Protein AF-A0A0V8QF85-F1 (afdb_monomer_lite)

Sequence (241 aa):
MHKYSKEDIDLGGVIRRVLKLNPNVSELSLGYNFKDYLYELGFVDIRSVTKKLLSPMGINEILHLFSWATKQGFVNVITDAIPVIFGSASCTIRLISNVSNPDSQQPKLPFYIEDAIGYFKSFIVIDRLVSFKAGDGKTLLQIVKSIDIPCIIQVGYLLSGDYDYSKETNDWSYLDNLVLKYEQYDFINVNSIIGCYEDSVIMAYAKGLKSVEDYKKVINNGERCDSSVEPEKCTTNLSSF

Secondary structure (DSSP, 8-state):
-----HHHHHHHHHHHHHTT--TTS-HHHHHHHHHHHHHHTT---HHHHHHHHHTT--HHHHHHHHHHHHHTT-TTEEPPPEEEEETTEEEEEEEEES-S---TTS----HHHHHHHHH-SEEEEEEEEEESSTTHHHHHHHHHTTSSS-EEEEEETTSHHHHHHHHHH--TTHHHHHHHHHHTTT-EE-HHHH---TTEEEEEE-TT--SHHHHHHHHHTS--S-----S----------

Radius of gyration: 19.61 Å; chains: 1; bounding box: 52×58×49 Å

Organism: NCBI:txid290052

pLDDT: mean 74.65, std 16.2, range [25.27, 95.25]

Foldseek 3Di:
DDDQDPLQLVLLVLLCVLVVHDPPPRSNCCSPPVVVVCVVVVNPDVQVSLQSSQPPDALLNNLSSLLSCQVVQDAADWYDWHWHDFDQKIKTKIKGANDPDPPPPDDDDDLLVVLVVLQANIEMEIGDIDGPDPPRSLVSVVSNQVHQHKYKYKQFDVDPPNVVVCVVVVDPCVRVVVVVVVVVSQWEFQCVPRHPDPGITMTMDGPPDRYNVSSVCCRVVVVRSPPPDDPDDPDDDDDDD

Structure (mmCIF, N/CA/C/O backbone):
data_AF-A0A0V8QF85-F1
#
_entry.id   AF-A0A0V8QF85-F1
#
loop_
_atom_site.group_PDB
_atom_site.id
_atom_site.type_symbol
_atom_site.label_atom_id
_atom_site.label_alt_id
_atom_site.label_comp_id
_atom_site.label_asym_id
_atom_site.label_entity_id
_atom_site.label_seq_id
_atom_site.pdbx_PDB_ins_code
_atom_site.Cartn_x
_atom_site.Cartn_y
_atom_site.Cartn_z
_atom_site.occupancy
_atom_site.B_iso_or_equiv
_atom_site.auth_seq_id
_atom_site.auth_comp_id
_atom_site.auth_asym_id
_atom_site.auth_atom_id
_atom_site.pdbx_PDB_model_num
ATOM 1 N N . MET A 1 1 ? -27.596 10.851 16.421 1.00 40.62 1 MET A N 1
ATOM 2 C CA . MET A 1 1 ? -27.714 9.381 16.326 1.00 40.62 1 MET A CA 1
ATOM 3 C C . MET A 1 1 ? -26.877 8.961 15.125 1.00 40.62 1 MET A C 1
ATOM 5 O O . MET A 1 1 ? -27.320 9.167 14.001 1.00 40.62 1 MET A O 1
ATOM 9 N N . HIS A 1 2 ? -25.619 8.555 15.329 1.00 49.56 2 HIS A N 1
ATOM 10 C CA . HIS A 1 2 ? -24.780 8.115 14.209 1.00 49.56 2 HIS A CA 1
ATOM 11 C C . HIS A 1 2 ? -25.335 6.802 13.659 1.00 49.56 2 HIS A C 1
ATOM 13 O O . HIS A 1 2 ? -25.708 5.906 14.414 1.00 49.56 2 HIS A O 1
ATOM 19 N N . LYS A 1 3 ? -25.484 6.740 12.337 1.00 55.88 3 LYS A N 1
ATOM 20 C CA . LYS A 1 3 ? -26.031 5.584 11.637 1.00 55.88 3 LYS A CA 1
ATOM 21 C C . LYS A 1 3 ? -24.894 4.576 11.510 1.00 55.88 3 LYS A C 1
ATOM 23 O O . LYS A 1 3 ? -23.924 4.851 10.814 1.00 55.88 3 LYS A O 1
ATOM 28 N N . TYR A 1 4 ? -24.995 3.461 12.223 1.00 63.81 4 TYR A N 1
ATOM 29 C CA . TYR A 1 4 ? -24.007 2.393 12.140 1.00 63.81 4 TYR A CA 1
ATOM 30 C C . TYR A 1 4 ? -23.863 1.888 10.703 1.00 63.81 4 TYR A C 1
ATOM 32 O O . TYR A 1 4 ? -24.866 1.731 9.997 1.00 63.81 4 TYR A O 1
ATOM 40 N N . SER A 1 5 ? -22.628 1.635 10.277 1.00 72.56 5 SER A N 1
ATOM 41 C CA . SER A 1 5 ? -22.338 1.125 8.943 1.00 72.56 5 SER A CA 1
ATOM 42 C C . SER A 1 5 ? -22.206 -0.400 8.955 1.00 72.56 5 SER A C 1
ATOM 44 O O . SER A 1 5 ? -21.915 -1.023 9.977 1.00 72.56 5 SER A O 1
ATOM 46 N N . LYS A 1 6 ? -22.402 -1.026 7.791 1.00 74.12 6 LYS A N 1
ATOM 47 C CA . LYS A 1 6 ? -22.096 -2.450 7.600 1.00 74.12 6 LYS A CA 1
ATOM 48 C C . LYS A 1 6 ? -20.613 -2.747 7.878 1.00 74.12 6 LYS A C 1
ATOM 50 O O . LYS A 1 6 ? -20.299 -3.802 8.417 1.00 74.12 6 LYS A O 1
ATOM 55 N N . GLU A 1 7 ? -19.733 -1.792 7.573 1.00 67.81 7 GLU A N 1
ATOM 56 C CA . GLU A 1 7 ? -18.292 -1.902 7.820 1.00 67.81 7 GLU A CA 1
ATOM 57 C C . GLU A 1 7 ? -17.971 -2.060 9.313 1.00 67.81 7 GLU A C 1
ATOM 59 O O . GLU A 1 7 ? -17.081 -2.834 9.658 1.00 67.81 7 GLU A O 1
ATOM 64 N N . ASP A 1 8 ? -18.723 -1.393 10.197 1.00 69.38 8 ASP A N 1
ATOM 65 C CA . ASP A 1 8 ? -18.532 -1.509 11.649 1.00 69.38 8 ASP A CA 1
ATOM 66 C C . ASP A 1 8 ? -18.857 -2.927 12.144 1.00 69.38 8 ASP A C 1
ATOM 68 O O . ASP A 1 8 ? -18.133 -3.498 12.957 1.00 69.38 8 ASP A O 1
ATOM 72 N N . ILE A 1 9 ? -19.924 -3.537 11.623 1.00 76.69 9 ILE A N 1
ATOM 73 C CA . ILE A 1 9 ? -20.309 -4.910 11.985 1.00 76.69 9 ILE A CA 1
ATOM 74 C C . ILE A 1 9 ? -19.265 -5.907 11.473 1.00 76.69 9 ILE A C 1
ATOM 76 O O . ILE A 1 9 ? -18.803 -6.760 12.235 1.00 76.69 9 ILE A O 1
ATOM 80 N N . ASP A 1 10 ? -18.861 -5.772 10.207 1.00 75.75 10 ASP A N 1
ATOM 81 C CA . ASP A 1 10 ? -17.886 -6.663 9.573 1.00 75.75 10 ASP A CA 1
ATOM 82 C C . ASP A 1 10 ? -16.539 -6.620 10.321 1.00 75.75 10 ASP A C 1
ATOM 84 O O . ASP A 1 10 ? -15.965 -7.663 10.653 1.00 75.75 10 ASP A O 1
ATOM 88 N N . LEU A 1 11 ? -16.071 -5.422 10.686 1.00 72.25 11 LEU A N 1
ATOM 89 C CA . LEU A 1 11 ? -14.866 -5.244 11.492 1.00 72.25 11 LEU A CA 1
ATOM 90 C C . LEU A 1 11 ? -15.012 -5.832 12.898 1.00 72.25 11 LEU A C 1
ATOM 92 O O . LEU A 1 11 ? -14.099 -6.500 13.386 1.00 72.25 11 LEU A O 1
ATOM 96 N N . GLY A 1 12 ? -16.146 -5.605 13.558 1.00 77.38 12 GLY A N 1
ATOM 97 C CA . GLY A 1 12 ? -16.432 -6.190 14.860 1.00 77.38 12 GLY A CA 1
ATOM 98 C C . GLY A 1 12 ? -16.311 -7.710 14.861 1.00 77.38 12 GLY A C 1
ATOM 99 O O . GLY A 1 12 ? -15.721 -8.291 15.775 1.00 77.38 12 GLY A O 1
ATOM 100 N N . GLY A 1 13 ? -16.798 -8.351 13.797 1.00 77.25 13 GLY A N 1
ATOM 101 C CA . GLY A 1 13 ? -16.646 -9.786 13.588 1.00 77.25 13 GLY A CA 1
ATOM 102 C C . GLY A 1 13 ? -15.198 -10.218 13.368 1.00 77.25 13 GLY A C 1
ATOM 103 O O . GLY A 1 13 ? -14.776 -11.248 13.904 1.00 77.25 13 GLY A O 1
ATOM 104 N N . VAL A 1 14 ? -14.407 -9.423 12.642 1.00 73.75 14 VAL A N 1
ATOM 105 C CA . VAL A 1 14 ? -12.962 -9.644 12.464 1.00 73.75 14 VAL A CA 1
ATOM 106 C C . VAL A 1 14 ? -12.224 -9.547 13.806 1.00 73.75 14 VAL A C 1
ATOM 108 O O . VAL A 1 14 ? -11.511 -10.480 14.183 1.00 73.75 14 VAL A O 1
ATOM 111 N N . ILE A 1 15 ? -12.447 -8.474 14.569 1.00 74.69 15 ILE A N 1
ATOM 112 C CA . ILE A 1 15 ? -11.846 -8.245 15.892 1.00 74.69 15 ILE A CA 1
ATOM 113 C C . ILE A 1 15 ? -12.191 -9.391 16.846 1.00 74.69 15 ILE A C 1
ATOM 115 O O . ILE A 1 15 ? -11.300 -9.989 17.454 1.00 74.69 15 ILE A O 1
ATOM 119 N N . ARG A 1 16 ? -13.481 -9.738 16.944 1.00 78.06 16 ARG A N 1
ATOM 120 C CA . ARG A 1 16 ? -13.978 -10.812 17.812 1.00 78.06 16 ARG A CA 1
ATOM 121 C C . ARG A 1 16 ? -13.310 -12.145 17.499 1.00 78.06 16 ARG A C 1
ATOM 123 O O . ARG A 1 16 ? -12.877 -12.843 18.416 1.00 78.06 16 ARG A O 1
ATOM 130 N N . ARG A 1 17 ? -13.203 -12.482 16.211 1.00 75.00 17 ARG A N 1
ATOM 131 C CA . ARG A 1 17 ? -12.591 -13.727 15.735 1.00 75.00 17 ARG A CA 1
ATOM 132 C C . ARG A 1 17 ? -11.105 -13.784 16.065 1.00 75.00 17 ARG A C 1
ATOM 134 O O . ARG A 1 17 ? -10.646 -14.790 16.601 1.00 75.00 17 ARG A O 1
ATOM 141 N N . VAL A 1 18 ? -10.361 -12.718 15.775 1.00 68.44 18 VAL A N 1
ATOM 142 C CA . VAL A 1 18 ? -8.905 -12.709 15.964 1.00 68.44 18 VAL A CA 1
ATOM 143 C C . VAL A 1 18 ? -8.514 -12.692 17.438 1.00 68.44 18 VAL A C 1
ATOM 145 O O . VAL A 1 18 ? -7.598 -13.409 17.837 1.00 68.44 18 VAL A O 1
ATOM 148 N N . LEU A 1 19 ? -9.250 -11.957 18.270 1.00 69.81 19 LEU A N 1
ATOM 149 C CA . LEU A 1 19 ? -9.011 -11.914 19.715 1.00 69.81 19 LEU A CA 1
ATOM 150 C C . LEU A 1 19 ? -9.676 -13.064 20.479 1.00 69.81 19 LEU A C 1
ATOM 152 O O . LEU A 1 19 ? -9.533 -13.139 21.697 1.00 69.81 19 LEU A O 1
ATOM 156 N N . LYS A 1 20 ? -10.380 -13.965 19.777 1.00 73.56 20 LYS A N 1
ATOM 157 C CA . LYS A 1 20 ? -11.133 -15.088 20.359 1.00 73.56 20 LYS A CA 1
ATOM 158 C C . LYS A 1 20 ? -12.050 -14.632 21.503 1.00 73.56 20 LYS A C 1
ATOM 160 O O . LYS A 1 20 ? -12.131 -15.283 22.544 1.00 73.56 20 LYS A O 1
ATOM 165 N N . LEU A 1 21 ? -12.713 -13.490 21.318 1.00 75.75 21 LEU A N 1
ATOM 166 C CA . LEU A 1 21 ? -13.622 -12.931 22.319 1.00 75.75 21 LEU A CA 1
ATOM 167 C C . LEU A 1 21 ? -14.909 -13.757 22.392 1.00 75.75 21 LEU A C 1
ATOM 169 O O . LEU A 1 21 ? -15.279 -14.465 21.452 1.00 75.75 21 LEU A O 1
ATOM 173 N N . ASN A 1 22 ? -15.606 -13.648 23.522 1.00 77.38 22 ASN A N 1
ATOM 174 C CA . ASN A 1 22 ? -16.870 -14.340 23.738 1.00 77.38 22 ASN A CA 1
ATOM 175 C C . ASN A 1 22 ? -17.889 -13.957 22.634 1.00 77.38 22 ASN A C 1
ATOM 177 O O . ASN A 1 22 ? -18.035 -12.769 22.337 1.00 77.38 22 ASN A O 1
ATOM 181 N N . PRO A 1 23 ? -18.617 -14.920 22.034 1.00 80.69 23 PRO A N 1
ATOM 182 C CA . PRO A 1 23 ? -19.608 -14.650 20.987 1.00 80.69 23 PRO A CA 1
ATOM 183 C C . PRO A 1 23 ? -20.756 -13.730 21.431 1.00 80.69 23 PRO A C 1
ATOM 185 O O . PRO A 1 23 ? -21.417 -13.136 20.584 1.00 80.69 23 PRO A O 1
ATOM 188 N N . ASN A 1 24 ? -20.972 -13.559 22.735 1.00 81.44 24 ASN A N 1
ATOM 189 C CA . ASN A 1 24 ? -21.960 -12.623 23.270 1.00 81.44 24 ASN A CA 1
ATOM 190 C C . ASN A 1 24 ? -21.488 -11.161 23.223 1.00 81.44 24 ASN A C 1
ATOM 192 O O . ASN A 1 24 ? -22.291 -10.256 23.442 1.00 81.44 24 ASN A O 1
ATOM 196 N N . VAL A 1 25 ? -20.203 -10.909 22.945 1.00 79.00 25 VAL A N 1
ATOM 197 C CA . VAL A 1 25 ? -19.711 -9.551 22.706 1.00 79.00 25 VAL A CA 1
ATOM 198 C C . VAL A 1 25 ? -20.239 -9.083 21.352 1.00 79.00 25 VAL A C 1
ATOM 200 O O . VAL A 1 25 ? -20.018 -9.723 20.320 1.00 79.00 25 VAL A O 1
ATOM 203 N N . SER A 1 26 ? -20.959 -7.965 21.386 1.00 82.19 26 SER A N 1
ATOM 204 C CA . SER A 1 26 ? -21.560 -7.322 20.221 1.00 82.19 26 SER A CA 1
ATOM 205 C C . SER A 1 26 ? -20.485 -6.924 19.209 1.00 82.19 26 SER A C 1
ATOM 207 O O . SER A 1 26 ? -19.623 -6.098 19.507 1.00 82.19 26 SER A O 1
ATOM 209 N N . GLU A 1 27 ? -20.555 -7.483 17.999 1.00 82.88 27 GLU A N 1
ATOM 210 C CA . GLU A 1 27 ? -19.686 -7.090 16.880 1.00 82.88 27 GLU A CA 1
ATOM 211 C C . GLU A 1 27 ? -19.868 -5.606 16.560 1.00 82.88 27 GLU A C 1
ATOM 213 O O . GLU A 1 27 ? -18.894 -4.880 16.415 1.00 82.88 27 GLU A O 1
ATOM 218 N N . LEU A 1 28 ? -21.110 -5.123 16.573 1.00 79.50 28 LEU A N 1
ATOM 219 C CA . LEU A 1 28 ? -21.417 -3.714 16.355 1.00 79.50 28 LEU A CA 1
ATOM 220 C C . LEU A 1 28 ? -20.682 -2.800 17.350 1.00 79.50 28 LEU A C 1
ATOM 222 O O . LEU A 1 28 ? -20.110 -1.782 16.968 1.00 79.50 28 LEU A O 1
ATOM 226 N N . SER A 1 29 ? -20.681 -3.180 18.629 1.00 74.69 29 SER A N 1
ATOM 227 C CA . SER A 1 29 ? -20.011 -2.421 19.688 1.00 74.69 29 SER A CA 1
ATOM 228 C C . SER A 1 29 ? -18.493 -2.506 19.564 1.00 74.69 29 SER A C 1
ATOM 230 O O . SER A 1 29 ? -17.815 -1.507 19.785 1.00 74.69 29 SER A O 1
ATOM 232 N N . LEU A 1 30 ? -17.967 -3.669 19.169 1.00 77.50 30 LEU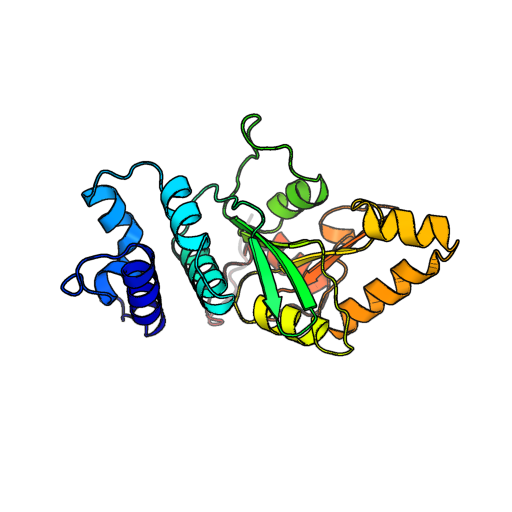 A N 1
ATOM 233 C CA . LEU A 1 30 ? -16.545 -3.841 18.896 1.00 77.50 30 LEU A CA 1
ATOM 234 C C . LEU A 1 30 ? -16.099 -2.987 17.715 1.00 77.50 30 LEU A C 1
ATOM 236 O O . LEU A 1 30 ? -15.114 -2.292 17.857 1.00 77.50 30 LEU A O 1
ATOM 240 N N . GLY A 1 31 ? -16.791 -2.981 16.578 1.00 72.75 31 GLY A N 1
ATOM 241 C CA . GLY A 1 31 ? -16.343 -2.192 15.427 1.00 72.75 31 GLY A CA 1
ATOM 242 C C . GLY A 1 31 ? -16.396 -0.684 15.664 1.00 72.75 31 GLY A C 1
ATOM 243 O O . GLY A 1 31 ? -15.463 0.035 15.304 1.00 72.75 31 GLY A O 1
ATOM 244 N N . TYR A 1 32 ? -17.457 -0.222 16.329 1.00 72.81 32 TYR A N 1
ATOM 245 C CA . TYR A 1 32 ? -17.703 1.200 16.550 1.00 72.81 32 TYR A CA 1
ATOM 246 C C . TYR A 1 32 ? -16.890 1.778 17.723 1.00 72.81 32 TYR A C 1
ATOM 248 O O . TYR A 1 32 ? -16.306 2.848 17.590 1.00 72.81 32 TYR A O 1
ATOM 256 N N . ASN A 1 33 ? -16.792 1.051 18.844 1.00 74.00 33 ASN A N 1
ATOM 257 C CA . ASN A 1 33 ? -16.172 1.514 20.093 1.00 74.00 33 ASN A CA 1
ATOM 258 C C . ASN A 1 33 ? -15.011 0.615 20.545 1.00 74.00 33 ASN A C 1
ATOM 260 O O . ASN A 1 33 ? -14.760 0.481 21.743 1.00 74.00 33 ASN A O 1
ATOM 264 N N . PHE A 1 34 ? -14.272 -0.015 19.622 1.00 73.94 34 PHE A N 1
ATOM 265 C CA . PHE A 1 34 ? -13.184 -0.917 20.021 1.00 73.94 34 PHE A CA 1
ATOM 266 C C . PHE A 1 34 ? -12.161 -0.233 20.932 1.00 73.94 34 PHE A C 1
ATOM 268 O O . PHE A 1 34 ? -11.645 -0.847 21.859 1.00 73.94 34 PHE A O 1
ATOM 275 N N . LYS A 1 35 ? -11.862 1.044 20.662 1.00 67.69 35 LYS A N 1
ATOM 276 C CA . LYS A 1 35 ? -10.919 1.837 21.453 1.00 67.69 35 LYS A CA 1
ATOM 277 C C . LYS A 1 35 ? -11.385 1.956 22.905 1.00 67.69 35 LYS A C 1
ATOM 279 O O . LYS A 1 35 ? -10.601 1.687 23.809 1.00 67.69 35 LYS A O 1
ATOM 284 N N . ASP A 1 36 ? -12.656 2.284 23.113 1.00 72.00 36 ASP A N 1
ATOM 285 C CA . ASP A 1 36 ? -13.256 2.385 24.447 1.00 72.00 36 ASP A CA 1
ATOM 286 C C . ASP A 1 36 ? -13.313 1.012 25.121 1.00 72.00 36 ASP A C 1
ATOM 288 O O . ASP A 1 36 ? -12.927 0.877 26.276 1.00 72.00 36 ASP A O 1
ATOM 292 N N . TYR A 1 37 ? -13.666 -0.031 24.368 1.00 72.38 37 TYR A N 1
ATOM 293 C CA . TYR A 1 37 ? -13.643 -1.413 24.844 1.00 72.38 37 TYR A CA 1
ATOM 294 C C . TYR A 1 37 ? -12.243 -1.854 25.306 1.00 72.38 37 TYR A C 1
ATOM 296 O O . TYR A 1 37 ? -12.098 -2.516 26.333 1.00 72.38 37 TYR A O 1
ATOM 304 N N . LEU A 1 38 ? -11.185 -1.473 24.584 1.00 70.62 38 LEU A N 1
ATOM 305 C CA . LEU A 1 38 ? -9.807 -1.746 24.996 1.00 70.62 38 LEU A CA 1
ATOM 306 C C . LEU A 1 38 ? -9.433 -0.999 26.277 1.00 70.62 38 LEU A C 1
ATOM 308 O O . LEU A 1 38 ? -8.812 -1.602 27.156 1.00 70.62 38 LEU A O 1
ATOM 312 N N . TYR A 1 39 ? -9.842 0.265 26.412 1.00 68.88 39 TYR A N 1
ATOM 313 C CA . TYR A 1 39 ? -9.644 1.024 27.647 1.00 68.88 39 TYR A CA 1
ATOM 314 C C . TYR A 1 39 ? -10.385 0.401 28.833 1.00 68.88 39 TYR A C 1
ATOM 316 O O . TYR A 1 39 ? -9.799 0.268 29.906 1.00 68.88 39 TYR A O 1
ATOM 324 N N . GLU A 1 40 ? -11.631 -0.037 28.643 1.00 71.06 40 GLU A N 1
ATOM 325 C CA . GLU A 1 40 ? -12.428 -0.725 29.668 1.00 71.06 40 GLU A CA 1
ATOM 326 C C . GLU A 1 40 ? -11.777 -2.037 30.130 1.00 71.06 40 GLU A C 1
ATOM 328 O O . GLU A 1 40 ? -11.848 -2.390 31.306 1.00 71.06 40 GLU A O 1
ATOM 333 N N . LEU A 1 41 ? -11.085 -2.739 29.229 1.00 68.38 41 LEU A N 1
ATOM 334 C CA . LEU A 1 41 ? -10.310 -3.942 29.547 1.00 68.38 41 LEU A CA 1
ATOM 335 C C . LEU A 1 41 ? -8.918 -3.655 30.143 1.00 68.38 41 LEU A C 1
ATOM 337 O O . LEU A 1 41 ? -8.164 -4.591 30.413 1.00 68.38 41 LEU A O 1
ATOM 341 N N . GLY A 1 42 ? -8.558 -2.386 30.352 1.00 60.09 42 GLY A N 1
ATOM 342 C CA . GLY A 1 42 ? -7.273 -1.979 30.923 1.00 60.09 42 GLY A CA 1
ATOM 343 C C . GLY A 1 42 ? -6.100 -2.013 29.937 1.00 60.09 42 GLY A C 1
ATOM 344 O O . GLY A 1 42 ? -4.945 -1.902 30.356 1.00 60.09 42 GLY A O 1
ATOM 345 N N . PHE A 1 43 ? -6.356 -2.147 28.632 1.00 61.78 43 PHE A N 1
ATOM 346 C CA . PHE A 1 43 ? -5.315 -2.005 27.617 1.00 61.78 43 PHE A CA 1
ATOM 347 C C . PHE A 1 43 ? -5.017 -0.523 27.387 1.00 61.78 43 PHE A C 1
ATOM 349 O O . PHE A 1 43 ? -5.813 0.210 26.809 1.00 61.78 43 PHE A O 1
ATOM 356 N N . VAL A 1 44 ? -3.830 -0.092 27.811 1.00 58.00 44 VAL A N 1
ATOM 357 C CA . VAL A 1 44 ? -3.335 1.276 27.578 1.00 58.00 44 VAL A CA 1
ATOM 358 C C . VAL A 1 44 ? -2.541 1.362 26.267 1.00 58.00 44 VAL A C 1
ATOM 360 O O . VAL A 1 44 ? -2.525 2.402 25.612 1.00 58.00 44 VAL A O 1
ATOM 363 N N . ASP A 1 45 ? -1.919 0.253 25.850 1.00 64.75 45 ASP A N 1
ATOM 364 C CA . ASP A 1 45 ? -1.099 0.174 24.639 1.00 64.75 45 ASP A CA 1
ATOM 365 C C . ASP A 1 45 ? -1.863 -0.464 23.469 1.00 64.75 45 ASP A C 1
ATOM 367 O O . ASP A 1 45 ? -1.798 -1.670 23.201 1.00 64.75 45 ASP A O 1
ATOM 371 N N . ILE A 1 46 ? -2.575 0.390 22.738 1.00 60.12 46 ILE A N 1
ATOM 372 C CA . ILE A 1 46 ? -3.301 0.038 21.514 1.00 60.12 46 ILE A CA 1
ATOM 373 C C . ILE A 1 46 ? -2.351 -0.535 20.444 1.00 60.12 46 ILE A C 1
ATOM 375 O O . ILE A 1 46 ? -2.761 -1.392 19.661 1.00 60.12 46 ILE A O 1
ATOM 379 N N . ARG A 1 47 ? -1.065 -0.147 20.428 1.00 57.50 47 ARG A N 1
ATOM 380 C CA . ARG A 1 47 ? -0.088 -0.616 19.429 1.00 57.50 47 ARG A CA 1
ATOM 381 C C . ARG A 1 47 ? 0.129 -2.125 19.531 1.00 57.50 47 ARG A C 1
ATOM 383 O O . ARG A 1 47 ? 0.152 -2.811 18.510 1.00 57.50 47 ARG A O 1
ATOM 390 N N . SER A 1 48 ? 0.242 -2.649 20.751 1.00 60.06 48 SER A N 1
ATOM 391 C CA . SER A 1 48 ? 0.387 -4.086 21.024 1.00 60.06 48 SER A CA 1
ATOM 392 C C . SER A 1 48 ? -0.840 -4.892 20.575 1.00 60.06 48 SER A C 1
ATOM 394 O O . SER A 1 48 ? -0.707 -5.983 20.011 1.00 60.06 48 SER A O 1
ATOM 396 N N . VAL A 1 49 ? -2.042 -4.333 20.745 1.00 62.47 49 VAL A N 1
ATOM 397 C CA . VAL A 1 49 ? -3.295 -4.966 20.307 1.00 62.47 49 VAL A CA 1
ATOM 398 C C . VAL A 1 49 ? -3.403 -4.981 18.784 1.00 62.47 49 VAL A C 1
ATOM 400 O O . VAL A 1 49 ? -3.684 -6.033 18.211 1.00 62.47 49 VAL A O 1
ATOM 403 N N . THR A 1 50 ? -3.103 -3.864 18.117 1.00 61.78 50 THR A N 1
ATOM 404 C CA . THR A 1 50 ? -3.079 -3.786 16.649 1.00 61.78 50 THR A CA 1
ATOM 405 C C . THR A 1 50 ? -2.089 -4.793 16.064 1.00 61.78 50 THR A C 1
ATOM 407 O O . THR A 1 50 ? -2.437 -5.527 15.145 1.00 61.78 50 THR A O 1
ATOM 410 N N . LYS A 1 51 ? -0.890 -4.932 16.646 1.00 59.53 51 LYS A N 1
ATOM 411 C CA . LYS A 1 51 ? 0.085 -5.956 16.228 1.00 59.53 51 LYS A CA 1
ATOM 412 C C . LYS A 1 51 ? -0.451 -7.387 16.370 1.00 59.53 51 LYS A C 1
ATOM 414 O O . LYS A 1 51 ? -0.271 -8.192 15.460 1.00 59.53 51 LYS A O 1
ATOM 419 N N . LYS A 1 52 ? -1.143 -7.711 17.471 1.00 58.81 52 LYS A N 1
ATOM 420 C CA . LYS A 1 52 ? -1.774 -9.033 17.667 1.00 58.81 52 LYS A CA 1
ATOM 421 C C . LYS A 1 52 ? -2.906 -9.298 16.680 1.00 58.81 52 LYS A C 1
ATOM 423 O O . LYS A 1 52 ? -3.038 -10.426 16.212 1.00 58.81 52 LYS A O 1
ATOM 428 N N . LEU A 1 53 ? -3.697 -8.273 16.360 1.00 61.72 53 LEU A N 1
ATOM 429 C CA . LEU A 1 53 ? -4.765 -8.375 15.371 1.00 61.72 53 LEU A CA 1
ATOM 430 C C . LEU A 1 53 ? -4.208 -8.708 13.978 1.00 61.72 53 LEU A C 1
ATOM 432 O O . LEU A 1 53 ? -4.792 -9.512 13.271 1.00 61.72 53 LEU A O 1
ATOM 436 N N . LEU A 1 54 ? -3.045 -8.173 13.611 1.00 61.22 54 LEU A N 1
ATOM 437 C CA . LEU A 1 54 ? -2.470 -8.326 12.271 1.00 61.22 54 LEU A CA 1
ATOM 438 C C . LEU A 1 54 ? -1.815 -9.697 11.988 1.00 61.22 54 LEU A C 1
ATOM 440 O O . LEU A 1 54 ? -1.633 -10.054 10.829 1.00 61.22 54 LEU A O 1
ATOM 444 N N . SER A 1 55 ? -1.457 -10.479 13.013 1.00 55.97 55 SER A N 1
ATOM 445 C CA . SER A 1 55 ? -0.638 -11.700 12.864 1.00 55.97 55 SER A CA 1
ATOM 446 C C . SER A 1 55 ? -1.322 -12.933 12.222 1.00 55.97 55 SER A C 1
ATOM 448 O O . SER A 1 55 ? -0.581 -13.746 11.667 1.00 55.97 55 SER A O 1
ATOM 450 N N . PRO A 1 56 ? -2.656 -13.142 12.290 1.00 55.44 56 PRO A N 1
ATOM 451 C CA . PRO A 1 56 ? -3.317 -14.309 11.686 1.00 55.44 56 PRO A CA 1
ATOM 452 C C . PRO A 1 56 ? -4.308 -13.976 10.549 1.00 55.44 56 PRO A C 1
ATOM 454 O O . PRO A 1 56 ? -5.152 -14.807 10.214 1.00 55.44 56 PRO A O 1
ATOM 457 N N . MET A 1 57 ? -4.275 -12.762 9.996 1.00 67.25 57 MET A N 1
ATOM 458 C CA . MET A 1 57 ? -5.309 -12.251 9.087 1.00 67.25 57 MET A CA 1
ATOM 459 C C . MET A 1 57 ? -5.003 -12.504 7.600 1.00 67.25 57 MET A C 1
ATOM 461 O O . MET A 1 57 ? -3.849 -12.480 7.176 1.00 67.25 57 MET A O 1
ATOM 465 N N . GLY A 1 58 ? -6.053 -12.711 6.796 1.00 74.31 58 GLY A N 1
ATOM 466 C CA . GLY A 1 58 ? -5.970 -12.607 5.339 1.00 74.31 58 GLY A CA 1
ATOM 467 C C . GLY A 1 58 ? -5.810 -11.148 4.898 1.00 74.31 58 GLY A C 1
ATOM 468 O O . GLY A 1 58 ? -6.017 -10.218 5.680 1.00 74.31 58 GLY A O 1
ATOM 469 N N . ILE A 1 59 ? -5.431 -10.929 3.633 1.00 79.12 59 ILE A N 1
ATOM 470 C CA . ILE A 1 59 ? -5.173 -9.576 3.108 1.00 79.12 59 ILE A CA 1
ATOM 471 C C . ILE A 1 59 ? -6.385 -8.650 3.273 1.00 79.12 59 ILE A C 1
ATOM 473 O O . ILE A 1 59 ? -6.221 -7.504 3.672 1.00 79.12 59 ILE A O 1
ATOM 477 N N . ASN A 1 60 ? -7.603 -9.149 3.054 1.00 81.12 60 ASN A N 1
ATOM 478 C CA . ASN A 1 60 ? -8.813 -8.340 3.190 1.00 81.12 60 ASN A CA 1
ATOM 479 C C . ASN A 1 60 ? -9.015 -7.885 4.638 1.00 81.12 60 ASN A C 1
ATOM 481 O O . ASN A 1 60 ? -9.272 -6.711 4.880 1.00 81.12 60 ASN A O 1
ATOM 485 N N . GLU A 1 61 ? -8.851 -8.782 5.610 1.00 77.88 61 GLU A N 1
ATOM 486 C CA . GLU A 1 61 ? -8.976 -8.448 7.028 1.00 77.88 61 GLU A CA 1
ATOM 487 C C . GLU A 1 61 ? -7.912 -7.436 7.481 1.00 77.88 61 GLU A C 1
ATOM 489 O O . GLU A 1 61 ? -8.237 -6.514 8.232 1.00 77.88 61 GLU A O 1
ATOM 494 N N . ILE A 1 62 ? -6.677 -7.545 6.974 1.00 81.19 62 ILE A N 1
ATOM 495 C CA . ILE A 1 62 ? -5.612 -6.559 7.225 1.00 81.19 62 ILE A CA 1
ATOM 496 C C . ILE A 1 62 ? -6.021 -5.179 6.698 1.00 81.19 62 ILE A C 1
ATOM 498 O O . ILE A 1 62 ? -5.926 -4.186 7.419 1.00 81.19 62 ILE A O 1
ATOM 502 N N . LEU A 1 63 ? -6.505 -5.110 5.456 1.00 82.88 63 LEU A N 1
ATOM 503 C CA . LEU A 1 63 ? -6.903 -3.849 4.827 1.00 82.88 63 LEU A CA 1
ATOM 504 C C . LEU A 1 63 ? -8.123 -3.225 5.523 1.00 82.88 63 LEU A C 1
ATOM 506 O O . LEU A 1 63 ? -8.157 -2.013 5.738 1.00 82.88 63 LEU A O 1
ATOM 510 N N . HIS A 1 64 ? -9.091 -4.038 5.954 1.00 79.06 64 HIS A N 1
ATOM 511 C CA . HIS A 1 64 ? -10.206 -3.572 6.780 1.00 79.06 64 HIS A CA 1
ATOM 512 C C . HIS A 1 64 ? -9.723 -2.981 8.107 1.00 79.06 64 HIS A C 1
ATOM 514 O O . HIS A 1 64 ? -10.181 -1.906 8.502 1.00 79.06 64 HIS A O 1
ATOM 520 N N . LEU A 1 65 ? -8.765 -3.632 8.773 1.00 77.31 65 LEU A N 1
ATOM 521 C CA . LEU A 1 65 ? -8.193 -3.113 10.011 1.00 77.31 65 LEU A CA 1
ATOM 522 C C . LEU A 1 65 ? -7.432 -1.802 9.781 1.00 77.31 65 LEU A C 1
ATOM 524 O O . LEU A 1 65 ? -7.539 -0.893 10.601 1.00 77.31 65 LEU A O 1
ATOM 528 N N . PHE A 1 66 ? -6.704 -1.673 8.668 1.00 84.19 66 PHE A N 1
ATOM 529 C CA . PHE A 1 66 ? -6.037 -0.422 8.303 1.00 84.19 66 PHE A CA 1
ATOM 530 C C . PHE A 1 66 ? -7.041 0.709 8.072 1.00 84.19 66 PHE A C 1
ATOM 532 O O . PHE A 1 66 ? -6.883 1.776 8.662 1.00 84.19 66 PHE A O 1
ATOM 539 N N . SER A 1 67 ? -8.095 0.465 7.283 1.00 82.62 67 SER A N 1
ATOM 540 C CA . SER A 1 67 ? -9.170 1.439 7.035 1.00 82.62 67 SER A CA 1
ATOM 541 C C . SER A 1 67 ? -9.834 1.906 8.326 1.00 82.62 67 SER A C 1
ATOM 543 O O . SER A 1 67 ? -10.098 3.093 8.510 1.00 82.62 67 SER A O 1
ATOM 545 N N . TRP A 1 68 ? -10.079 0.985 9.250 1.00 77.88 68 TRP A N 1
ATOM 546 C CA . TRP A 1 68 ? -10.612 1.344 10.552 1.00 77.88 68 TRP A CA 1
ATOM 547 C C . TRP A 1 68 ? -9.618 2.154 11.388 1.00 77.88 68 TRP A C 1
ATOM 549 O O . TRP A 1 68 ? -9.991 3.176 11.963 1.00 77.88 68 TRP A O 1
ATOM 559 N N . ALA A 1 69 ? -8.352 1.734 11.441 1.00 75.31 69 ALA A N 1
ATOM 560 C CA . ALA A 1 69 ? -7.344 2.397 12.257 1.00 75.31 69 ALA A CA 1
ATOM 561 C C . ALA A 1 69 ? -7.137 3.866 11.848 1.00 75.31 69 ALA A C 1
ATOM 563 O O . ALA A 1 69 ? -6.971 4.732 12.712 1.00 75.31 69 ALA A O 1
ATOM 564 N N . THR A 1 70 ? -7.200 4.169 10.549 1.00 77.25 70 THR A N 1
ATOM 565 C CA . THR A 1 70 ? -7.125 5.552 10.063 1.00 77.25 70 THR A CA 1
ATOM 566 C C . THR A 1 70 ? -8.389 6.348 10.392 1.00 77.25 70 THR A C 1
ATOM 568 O O . THR A 1 70 ? -8.275 7.466 10.896 1.00 77.25 70 THR A O 1
ATOM 571 N N . LYS A 1 71 ? -9.588 5.766 10.212 1.00 77.56 71 LYS A N 1
ATOM 572 C CA . LYS A 1 71 ? -10.882 6.405 10.540 1.00 77.56 71 LYS A CA 1
ATOM 573 C C . LYS A 1 71 ? -11.020 6.772 12.018 1.00 77.56 71 LYS A C 1
ATOM 575 O O . LYS A 1 71 ? -11.548 7.829 12.342 1.00 77.56 71 LYS A O 1
ATOM 580 N N . GLN A 1 72 ? -10.528 5.924 12.919 1.00 70.38 72 GLN A N 1
ATOM 581 C CA . GLN A 1 72 ? -10.592 6.171 14.366 1.00 70.38 72 GLN A CA 1
ATOM 582 C C . GLN A 1 72 ? -9.584 7.221 14.857 1.00 70.38 72 GLN A C 1
ATOM 584 O O . GLN A 1 72 ? -9.568 7.560 16.043 1.00 70.38 72 GLN A O 1
ATOM 589 N N . GLY A 1 73 ? -8.715 7.725 13.974 1.00 63.28 73 GLY A N 1
ATOM 590 C CA . GLY A 1 73 ? -7.747 8.757 14.324 1.00 63.28 73 GLY A CA 1
ATOM 591 C C . GLY A 1 73 ? -6.714 8.288 15.347 1.00 63.28 73 GLY A C 1
ATOM 592 O O . GLY A 1 73 ? -6.302 9.075 16.200 1.00 63.28 73 GLY A O 1
ATOM 593 N N . PHE A 1 74 ? -6.292 7.014 15.308 1.00 65.25 74 PHE A N 1
ATOM 594 C CA . PHE A 1 74 ? -5.178 6.581 16.153 1.00 65.25 74 PHE A CA 1
ATOM 595 C C . PHE A 1 74 ? -3.933 7.392 15.805 1.00 65.25 74 PHE A C 1
ATOM 597 O O . PHE A 1 74 ? -3.509 7.429 14.648 1.00 65.25 74 PHE A O 1
ATOM 604 N N . VAL A 1 75 ? -3.369 8.047 16.818 1.00 64.69 75 VAL A N 1
ATOM 605 C CA . VAL A 1 75 ? -2.170 8.878 16.700 1.00 64.69 75 VAL A CA 1
ATOM 606 C C . VAL A 1 75 ? -0.932 7.978 16.757 1.00 64.69 75 VAL A C 1
ATOM 608 O O . VAL A 1 75 ? -0.879 7.063 17.577 1.00 64.69 75 VAL A O 1
ATOM 611 N N . ASN A 1 76 ? 0.063 8.244 15.906 1.00 72.25 76 ASN A N 1
ATOM 612 C CA . ASN A 1 76 ? 1.368 7.571 15.87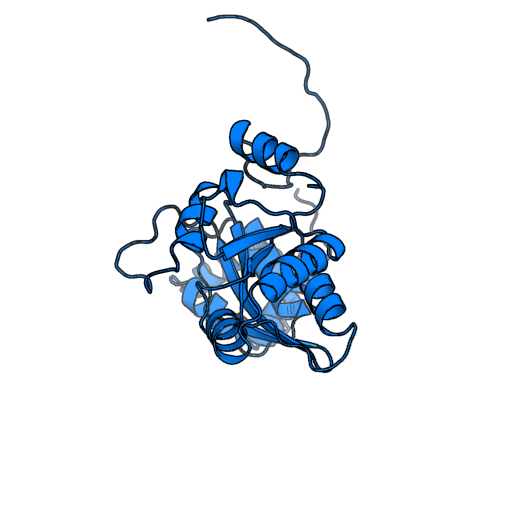7 1.00 72.25 76 ASN A CA 1
ATOM 613 C C . ASN A 1 76 ? 1.327 6.041 15.670 1.00 72.25 76 ASN A C 1
ATOM 615 O O . ASN A 1 76 ? 2.009 5.285 16.369 1.00 72.25 76 ASN A O 1
ATOM 619 N N . VAL A 1 77 ? 0.566 5.560 14.687 1.00 77.31 77 VAL A N 1
ATOM 620 C CA . VAL A 1 77 ? 0.567 4.137 14.316 1.00 77.31 77 VAL A CA 1
ATOM 621 C C . VAL A 1 77 ? 1.611 3.875 13.236 1.00 77.31 77 VAL A C 1
ATOM 623 O O . VAL A 1 77 ? 1.511 4.383 12.124 1.00 77.31 77 VAL A O 1
ATOM 626 N N . ILE A 1 78 ? 2.587 3.029 13.568 1.00 82.00 78 ILE A N 1
ATOM 627 C CA . ILE A 1 78 ? 3.505 2.400 12.614 1.00 82.00 78 ILE A CA 1
ATOM 628 C C . ILE A 1 78 ? 3.464 0.898 12.865 1.00 82.00 78 ILE A C 1
ATOM 630 O O . ILE A 1 78 ? 3.857 0.440 13.951 1.00 82.00 78 ILE A O 1
ATOM 634 N N . THR A 1 79 ? 2.960 0.146 11.887 1.00 81.75 79 THR A N 1
ATOM 635 C CA . THR A 1 79 ? 2.918 -1.318 11.954 1.00 81.75 79 THR A CA 1
ATOM 636 C C . THR A 1 79 ? 4.258 -1.922 11.555 1.00 81.75 79 THR A C 1
ATOM 638 O O . THR A 1 79 ? 5.042 -1.322 10.818 1.00 81.75 79 THR A O 1
ATOM 641 N N . ASP A 1 80 ? 4.499 -3.151 12.007 1.00 80.88 80 ASP A N 1
ATOM 642 C CA . ASP A 1 80 ? 5.570 -3.965 11.437 1.00 80.88 80 ASP A CA 1
ATOM 643 C C . ASP A 1 80 ? 5.242 -4.295 9.967 1.00 80.88 80 ASP A C 1
ATOM 645 O O . ASP A 1 80 ? 4.100 -4.129 9.525 1.00 80.88 80 ASP A O 1
ATOM 649 N N . ALA A 1 81 ? 6.243 -4.731 9.197 1.00 84.56 81 ALA A N 1
ATOM 650 C CA . ALA A 1 81 ? 6.040 -5.185 7.823 1.00 84.56 81 ALA A CA 1
ATOM 651 C C . ALA A 1 81 ? 5.208 -6.470 7.803 1.00 84.56 81 ALA A C 1
ATOM 653 O O . ALA A 1 81 ? 5.601 -7.479 8.389 1.00 84.56 81 ALA A O 1
ATOM 654 N N . ILE A 1 82 ? 4.069 -6.430 7.115 1.00 85.44 82 ILE A N 1
ATOM 655 C CA . ILE A 1 82 ? 3.117 -7.538 7.055 1.00 85.44 82 ILE A CA 1
ATOM 656 C C . ILE A 1 82 ? 3.205 -8.173 5.672 1.00 85.44 82 ILE A C 1
ATOM 658 O O . ILE A 1 82 ? 2.920 -7.489 4.687 1.00 85.44 82 ILE A O 1
ATOM 662 N N . PRO A 1 83 ? 3.601 -9.451 5.559 1.00 85.94 83 PRO A N 1
ATOM 663 C CA . PRO A 1 83 ? 3.610 -10.128 4.276 1.00 85.94 83 PRO A CA 1
ATOM 664 C C . PRO A 1 83 ? 2.175 -10.348 3.796 1.00 85.94 83 PRO A C 1
ATOM 666 O O . PRO A 1 83 ? 1.325 -10.841 4.535 1.00 85.94 83 PRO A O 1
ATOM 669 N N . VAL A 1 84 ? 1.921 -10.020 2.536 1.00 87.44 84 VAL A N 1
ATOM 670 C CA . VAL A 1 84 ? 0.658 -10.298 1.859 1.00 87.44 84 VAL A CA 1
ATOM 671 C C . VAL A 1 84 ? 0.935 -11.049 0.567 1.00 87.44 84 VAL A C 1
ATOM 673 O O . VAL A 1 84 ? 1.906 -10.774 -0.139 1.00 87.44 84 VAL A O 1
ATOM 676 N N . ILE A 1 85 ? 0.100 -12.046 0.284 1.00 85.25 85 ILE A N 1
ATOM 677 C CA . ILE A 1 85 ? 0.300 -12.988 -0.817 1.00 85.25 85 ILE A CA 1
ATOM 678 C C . ILE A 1 85 ? -1.015 -13.126 -1.575 1.00 85.25 85 ILE A C 1
ATOM 680 O O . ILE A 1 85 ? -2.077 -13.281 -0.973 1.00 85.25 85 ILE A O 1
ATOM 684 N N . PHE A 1 86 ? -0.933 -13.101 -2.901 1.00 84.69 86 PHE A N 1
ATOM 685 C CA . PHE A 1 86 ? -2.038 -13.428 -3.791 1.00 84.69 86 PHE A CA 1
ATOM 686 C C . PHE A 1 86 ? -1.504 -14.196 -5.001 1.00 84.69 86 PHE A C 1
ATOM 688 O O . PHE A 1 86 ? -0.660 -13.688 -5.739 1.00 84.69 86 PHE A O 1
ATOM 695 N N . GLY A 1 87 ? -2.003 -15.415 -5.219 1.00 87.31 87 GLY A N 1
ATOM 696 C CA . GLY A 1 87 ? -1.525 -16.268 -6.309 1.00 87.31 87 GLY A CA 1
ATOM 697 C C . GLY A 1 87 ? -0.012 -16.488 -6.227 1.00 87.31 87 GLY A C 1
ATOM 698 O O . GLY A 1 87 ? 0.496 -16.944 -5.205 1.00 87.31 87 GLY A O 1
ATOM 699 N N . SER A 1 88 ? 0.705 -16.142 -7.299 1.00 87.31 88 SER A N 1
ATOM 700 C CA . SER A 1 88 ? 2.171 -16.188 -7.386 1.00 87.31 88 SER A CA 1
ATOM 701 C C . SER A 1 88 ? 2.841 -14.823 -7.165 1.00 87.31 88 SER A C 1
ATOM 703 O O . SER A 1 88 ? 3.975 -14.615 -7.606 1.00 87.31 88 SER A O 1
ATOM 705 N N . ALA A 1 89 ? 2.147 -13.874 -6.533 1.00 87.00 89 ALA A N 1
ATOM 706 C CA . ALA A 1 89 ? 2.685 -12.575 -6.147 1.00 87.00 89 ALA A CA 1
ATOM 707 C C . ALA A 1 89 ? 2.695 -12.390 -4.627 1.00 87.00 89 ALA A C 1
ATOM 709 O O . ALA A 1 89 ? 1.809 -12.866 -3.916 1.00 87.00 89 ALA A O 1
ATOM 710 N N . SER A 1 90 ? 3.684 -11.647 -4.140 1.00 87.50 90 SER A N 1
ATOM 711 C CA . SER A 1 90 ? 3.819 -11.283 -2.733 1.00 87.50 90 SER A CA 1
ATOM 712 C C . SER A 1 90 ? 4.400 -9.887 -2.582 1.00 87.50 90 SER A C 1
ATOM 714 O O . SER A 1 90 ? 5.246 -9.487 -3.377 1.00 87.50 90 SER A O 1
ATOM 716 N N . CYS A 1 91 ? 4.009 -9.173 -1.535 1.00 90.69 91 CYS A N 1
ATOM 717 C CA . CYS A 1 91 ? 4.691 -7.967 -1.077 1.00 90.69 91 CYS A CA 1
ATOM 718 C C . CYS A 1 91 ? 4.624 -7.882 0.448 1.00 90.69 91 CYS A C 1
ATOM 720 O O . CYS A 1 91 ? 4.016 -8.725 1.110 1.00 90.69 91 CYS A O 1
ATOM 722 N N . THR A 1 92 ? 5.257 -6.866 1.018 1.00 90.12 92 THR A N 1
ATOM 723 C CA . THR A 1 92 ? 5.048 -6.483 2.412 1.00 90.12 92 THR A CA 1
ATOM 724 C C . THR A 1 92 ? 4.363 -5.133 2.475 1.00 90.12 92 THR A C 1
ATOM 726 O O . THR A 1 92 ? 4.750 -4.225 1.743 1.00 90.12 92 THR A O 1
ATOM 729 N N . ILE A 1 93 ? 3.388 -4.989 3.369 1.00 92.06 93 ILE A N 1
ATOM 730 C CA . ILE A 1 93 ? 2.687 -3.727 3.604 1.00 92.06 93 ILE A CA 1
ATOM 731 C C . ILE A 1 93 ? 2.903 -3.224 5.030 1.00 92.06 93 ILE A C 1
ATOM 733 O O . ILE A 1 93 ? 2.996 -4.015 5.971 1.00 92.06 93 ILE A O 1
ATOM 737 N N . ARG A 1 94 ? 2.983 -1.903 5.194 1.00 90.38 94 ARG A N 1
ATOM 738 C CA . ARG A 1 94 ? 3.060 -1.217 6.492 1.00 90.38 94 ARG A CA 1
ATOM 739 C C . ARG A 1 94 ? 2.080 -0.058 6.516 1.00 90.38 94 ARG A C 1
ATOM 741 O O . ARG A 1 94 ? 2.081 0.736 5.584 1.00 90.38 94 ARG A O 1
ATOM 748 N N . LEU A 1 95 ? 1.286 0.072 7.574 1.00 90.50 95 LEU A N 1
ATOM 749 C CA . LEU A 1 95 ? 0.476 1.268 7.799 1.00 90.50 95 LEU A CA 1
ATOM 750 C C . LEU A 1 95 ? 1.290 2.295 8.586 1.00 90.50 95 LEU A C 1
ATOM 752 O O . LEU A 1 95 ? 1.780 1.994 9.678 1.00 90.50 95 LEU A O 1
ATOM 756 N N . ILE A 1 96 ? 1.368 3.506 8.038 1.00 88.31 96 ILE A N 1
ATOM 757 C CA . ILE A 1 96 ? 1.858 4.714 8.698 1.00 88.31 96 ILE A CA 1
ATOM 758 C C . ILE A 1 96 ? 0.650 5.632 8.889 1.00 88.31 96 ILE A C 1
ATOM 760 O O . ILE A 1 96 ? -0.015 5.972 7.916 1.00 88.31 96 ILE A O 1
ATOM 764 N N . SER A 1 97 ? 0.317 6.006 10.123 1.00 86.12 97 SER A N 1
ATOM 765 C CA . SER A 1 97 ? -0.872 6.817 10.411 1.00 86.12 97 SER A CA 1
ATOM 766 C C . SER A 1 97 ? -0.646 7.789 11.561 1.00 86.12 97 SER A C 1
ATOM 768 O O . SER A 1 97 ? -0.252 7.396 12.660 1.00 86.12 97 SER A O 1
ATOM 770 N N . ASN A 1 98 ? -0.954 9.062 11.304 1.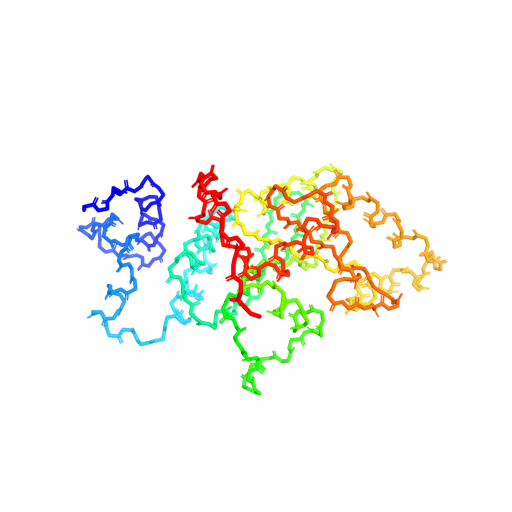00 78.00 98 ASN A N 1
ATOM 771 C CA . ASN A 1 98 ? -0.913 10.186 12.237 1.00 78.00 98 ASN A CA 1
ATOM 772 C C . ASN A 1 98 ? 0.417 10.295 12.987 1.00 78.00 98 ASN A C 1
ATOM 774 O O . ASN A 1 98 ? 0.426 10.553 14.190 1.00 78.00 98 ASN A O 1
ATOM 778 N N . VAL A 1 99 ? 1.530 10.050 12.292 1.00 76.69 99 VAL A N 1
ATOM 779 C CA . VAL A 1 99 ? 2.871 10.215 12.853 1.00 76.69 99 VAL A CA 1
ATOM 780 C C . VAL A 1 99 ? 3.232 11.693 12.765 1.00 76.69 99 VAL A C 1
ATOM 782 O O . VAL A 1 99 ? 3.413 12.214 11.675 1.00 76.69 99 VAL A O 1
ATOM 785 N N . SER A 1 100 ? 3.283 12.393 13.896 1.00 66.31 100 SER A N 1
ATOM 786 C CA . SER A 1 100 ? 3.620 13.827 13.926 1.00 66.31 100 SER A CA 1
ATOM 787 C C . SER A 1 100 ? 5.111 14.095 14.136 1.00 66.31 100 SER A C 1
ATOM 789 O O . SER A 1 100 ? 5.578 15.191 13.847 1.00 66.31 100 SER A O 1
ATOM 791 N N . ASN A 1 101 ? 5.850 13.106 14.643 1.00 62.84 101 ASN A N 1
ATOM 792 C CA . ASN A 1 101 ? 7.305 13.132 14.745 1.00 62.84 101 ASN A CA 1
ATOM 793 C C . ASN A 1 101 ? 7.799 11.680 14.875 1.00 62.84 101 ASN A C 1
ATOM 795 O O . ASN A 1 101 ? 7.380 10.999 15.819 1.00 62.84 101 ASN A O 1
ATOM 799 N N . PRO A 1 102 ? 8.630 11.153 13.959 1.00 59.44 102 PRO A N 1
ATOM 800 C CA . PRO A 1 102 ? 9.305 9.885 14.191 1.00 59.44 102 PRO A CA 1
ATOM 801 C C . PRO A 1 102 ? 10.339 10.093 15.311 1.00 59.44 102 PRO A C 1
ATOM 803 O O . PRO A 1 102 ? 11.499 10.401 15.063 1.00 59.44 102 PRO A O 1
ATOM 806 N N . ASP A 1 103 ? 9.901 9.995 16.569 1.00 54.12 103 ASP A N 1
ATOM 807 C CA . ASP A 1 103 ? 10.789 10.062 17.731 1.00 54.12 103 ASP A CA 1
ATOM 808 C C . ASP A 1 103 ? 11.921 9.027 17.620 1.00 54.12 103 ASP A C 1
ATOM 810 O O . ASP A 1 103 ? 11.736 7.917 17.110 1.00 54.12 103 ASP A O 1
ATOM 814 N N . SER A 1 104 ? 13.074 9.360 18.205 1.00 49.91 104 SER A N 1
ATOM 815 C CA . SER A 1 104 ? 14.319 8.570 18.255 1.00 49.91 104 SER A CA 1
ATOM 816 C C . SER A 1 104 ? 14.198 7.153 18.845 1.00 49.91 104 SER A C 1
ATOM 818 O O . SER A 1 104 ? 15.174 6.403 18.847 1.00 49.91 104 SER A O 1
ATOM 820 N N . GLN A 1 105 ? 13.020 6.776 19.349 1.00 48.59 105 GLN A N 1
ATOM 821 C CA . GLN A 1 105 ? 12.709 5.448 19.888 1.00 48.59 105 GLN A CA 1
ATOM 822 C C . GLN A 1 105 ? 12.046 4.506 18.867 1.00 48.59 105 GLN A C 1
ATOM 824 O O . GLN A 1 105 ? 11.791 3.343 19.182 1.00 48.59 105 GLN A O 1
ATOM 829 N N . GLN A 1 106 ? 11.747 4.979 17.654 1.00 58.69 106 GLN A N 1
ATOM 830 C CA . GLN A 1 106 ? 11.241 4.139 16.567 1.00 58.69 106 GLN A CA 1
ATOM 831 C C . GLN A 1 106 ? 12.400 3.644 15.686 1.00 58.69 106 GLN A C 1
ATOM 833 O O . GLN A 1 106 ? 13.417 4.331 15.575 1.00 58.69 106 GLN A O 1
ATOM 838 N N . PRO A 1 107 ? 12.296 2.455 15.055 1.00 59.56 107 PRO A N 1
ATOM 839 C CA . PRO A 1 107 ? 13.277 2.045 14.057 1.00 59.56 107 PRO A CA 1
ATOM 840 C C . PRO A 1 107 ? 13.389 3.144 12.999 1.00 59.56 107 PRO A C 1
ATOM 842 O O . PRO A 1 107 ? 12.367 3.601 12.488 1.00 59.56 107 PRO A O 1
ATOM 845 N N . LYS A 1 108 ? 14.626 3.570 12.710 1.00 70.75 108 LYS A N 1
ATOM 846 C CA . LYS A 1 108 ? 14.913 4.628 11.738 1.00 70.75 108 LYS A CA 1
ATOM 847 C C . LYS A 1 108 ? 14.192 4.306 10.431 1.00 70.75 108 LYS A C 1
ATOM 849 O O . LYS A 1 108 ? 14.471 3.276 9.809 1.00 70.75 108 LYS A O 1
ATOM 854 N N . LEU A 1 109 ? 13.221 5.139 10.068 1.00 79.12 109 LEU A N 1
ATOM 855 C CA . LEU A 1 109 ? 12.461 4.950 8.845 1.00 79.12 109 LEU A CA 1
ATOM 856 C C . LEU A 1 109 ? 13.354 5.337 7.656 1.00 79.12 109 LEU A C 1
ATOM 858 O O . LEU A 1 109 ? 14.221 6.201 7.782 1.00 79.12 109 LEU A O 1
ATOM 862 N N . PRO A 1 110 ? 13.183 4.696 6.492 1.00 81.69 110 PRO A N 1
ATOM 863 C CA . PRO A 1 110 ? 13.712 5.221 5.242 1.00 81.69 110 PRO A CA 1
ATOM 864 C C . PRO A 1 110 ? 13.306 6.687 5.041 1.00 81.69 110 PRO A C 1
ATOM 866 O O . PRO A 1 110 ? 12.145 7.027 5.265 1.00 81.69 110 PRO A O 1
ATOM 869 N N . PHE A 1 111 ? 14.231 7.523 4.561 1.00 83.25 111 PHE A N 1
ATOM 870 C CA . PHE A 1 111 ? 14.008 8.965 4.384 1.00 83.25 111 PHE A CA 1
ATOM 871 C C . PHE A 1 111 ? 12.752 9.284 3.562 1.00 83.25 111 PHE A C 1
ATOM 873 O O . PHE A 1 111 ? 11.984 10.155 3.939 1.00 83.25 111 PHE A O 1
ATOM 880 N N . TYR A 1 112 ? 12.458 8.503 2.516 1.00 85.62 112 TYR A N 1
ATOM 881 C CA . TYR A 1 112 ? 11.252 8.716 1.710 1.00 85.62 112 TYR A CA 1
ATOM 882 C C . TYR A 1 112 ? 9.939 8.533 2.489 1.00 85.62 112 TYR A C 1
ATOM 884 O O . TYR A 1 112 ? 8.924 9.131 2.140 1.00 85.62 112 TYR A O 1
ATOM 892 N N . ILE A 1 113 ? 9.938 7.702 3.538 1.00 87.88 113 ILE A N 1
ATOM 893 C CA . ILE A 1 113 ? 8.782 7.530 4.425 1.00 87.88 113 ILE A CA 1
ATOM 894 C C . ILE A 1 113 ? 8.680 8.727 5.369 1.00 87.88 113 ILE A C 1
ATOM 896 O O . ILE A 1 113 ? 7.575 9.203 5.611 1.00 87.88 113 ILE A O 1
ATOM 900 N N . GLU A 1 114 ? 9.809 9.214 5.891 1.00 85.62 114 GLU A N 1
ATOM 901 C CA . GLU A 1 114 ? 9.855 10.419 6.731 1.00 85.62 114 GLU A CA 1
ATOM 902 C C . GLU A 1 114 ? 9.342 11.640 5.964 1.00 85.62 114 GLU A C 1
ATOM 904 O O . GLU A 1 114 ? 8.474 12.358 6.457 1.00 85.62 114 GLU A O 1
ATOM 909 N N . ASP A 1 115 ? 9.784 11.804 4.720 1.00 86.12 115 ASP A N 1
ATOM 910 C CA . ASP A 1 115 ? 9.309 12.864 3.841 1.00 86.12 115 ASP A CA 1
ATOM 911 C C . ASP A 1 115 ? 7.818 12.686 3.523 1.00 86.12 115 ASP A C 1
ATOM 913 O O . ASP A 1 115 ? 7.037 13.627 3.660 1.00 86.12 115 ASP A O 1
ATOM 917 N N . ALA A 1 116 ? 7.376 11.464 3.196 1.00 87.31 116 ALA A N 1
ATOM 918 C CA . ALA A 1 116 ? 5.965 11.167 2.950 1.00 87.31 116 ALA A CA 1
ATOM 919 C C . ALA A 1 116 ? 5.056 11.474 4.155 1.00 87.31 116 ALA A C 1
ATOM 921 O O . ALA A 1 116 ? 3.926 11.914 3.946 1.00 87.31 116 ALA A O 1
ATOM 922 N N . ILE A 1 117 ? 5.526 11.311 5.399 1.00 86.75 117 ILE A N 1
ATOM 923 C CA . ILE A 1 117 ? 4.780 11.692 6.615 1.00 86.75 117 ILE A CA 1
ATOM 924 C C . ILE A 1 117 ? 4.454 13.195 6.630 1.00 86.75 117 ILE A C 1
ATOM 926 O O . ILE A 1 117 ? 3.390 13.587 7.113 1.00 86.75 117 ILE A O 1
ATOM 930 N N . GLY A 1 118 ? 5.320 14.038 6.058 1.00 79.75 118 GLY A N 1
ATOM 931 C CA . GLY A 1 118 ? 5.072 15.476 5.923 1.00 79.75 118 GLY A CA 1
ATOM 932 C C . GLY A 1 118 ? 3.871 15.818 5.033 1.00 79.75 118 GLY A C 1
ATOM 933 O O . GLY A 1 118 ? 3.252 16.867 5.212 1.00 79.75 118 GLY A O 1
ATOM 934 N N . TYR A 1 119 ? 3.504 14.919 4.117 1.00 81.62 119 TYR A N 1
ATOM 935 C CA . TYR A 1 119 ? 2.480 15.154 3.094 1.00 81.62 119 TYR A CA 1
ATOM 936 C C . TYR A 1 119 ? 1.223 14.303 3.285 1.00 81.62 119 TYR A C 1
ATOM 938 O O . TYR A 1 119 ? 0.111 14.752 3.003 1.00 81.62 119 TYR A O 1
ATOM 946 N N . PHE A 1 120 ? 1.379 13.085 3.801 1.00 84.00 120 PHE A N 1
ATOM 947 C CA . PHE A 1 120 ? 0.302 12.130 4.009 1.00 84.00 120 PHE A CA 1
ATOM 948 C C . PHE A 1 120 ? 0.085 11.890 5.498 1.00 84.00 120 PHE A C 1
ATOM 950 O O . PHE A 1 120 ? 0.913 11.301 6.190 1.00 84.00 120 PHE A O 1
ATOM 957 N N . LYS A 1 121 ? -1.102 12.268 5.980 1.00 82.69 121 LYS A N 1
ATOM 958 C CA . LYS A 1 121 ? -1.535 11.984 7.353 1.00 82.69 121 LYS A CA 1
ATOM 959 C C . LYS A 1 121 ? -1.570 10.481 7.634 1.00 82.69 121 LYS A C 1
ATOM 961 O O . LYS A 1 121 ? -1.274 10.051 8.744 1.00 82.69 121 LYS A O 1
ATOM 966 N N . SER A 1 122 ? -1.977 9.675 6.659 1.00 87.69 122 SER A N 1
ATOM 967 C CA . SER A 1 122 ? -1.959 8.216 6.740 1.00 87.69 122 SER A CA 1
ATOM 968 C C . SER A 1 122 ? -1.735 7.614 5.362 1.00 87.69 122 SER A C 1
ATOM 970 O O . SER A 1 122 ? -2.285 8.110 4.381 1.00 87.69 122 SER A O 1
ATOM 972 N N . PHE A 1 123 ? -0.932 6.559 5.286 1.00 92.06 123 PHE A N 1
ATOM 973 C CA . PHE A 1 123 ? -0.626 5.862 4.043 1.00 92.06 123 PHE A CA 1
ATOM 974 C C . PHE A 1 123 ? -0.118 4.443 4.303 1.00 92.06 123 PHE A C 1
ATOM 976 O O . PHE A 1 123 ? 0.360 4.108 5.390 1.00 92.06 123 PHE A O 1
ATOM 983 N N . ILE A 1 124 ? -0.217 3.606 3.277 1.00 93.44 124 ILE A N 1
ATOM 984 C CA . ILE A 1 124 ? 0.328 2.255 3.250 1.00 93.44 124 ILE A CA 1
ATOM 985 C C . ILE A 1 124 ? 1.617 2.280 2.451 1.00 93.44 124 ILE A C 1
ATOM 987 O O . ILE A 1 124 ? 1.623 2.666 1.288 1.00 93.44 124 ILE A O 1
ATOM 991 N N . VAL A 1 125 ? 2.703 1.827 3.057 1.00 93.50 125 VAL A N 1
ATOM 992 C CA . VAL A 1 125 ? 3.955 1.564 2.352 1.00 93.50 125 VAL A CA 1
ATOM 993 C C . VAL A 1 125 ? 3.914 0.140 1.835 1.00 93.50 125 VAL A C 1
ATOM 995 O O . VAL A 1 125 ? 3.640 -0.782 2.604 1.00 93.50 125 VAL A O 1
ATOM 998 N N . ILE A 1 126 ? 4.179 -0.033 0.546 1.00 93.31 126 ILE A N 1
ATOM 999 C CA . ILE A 1 126 ? 4.293 -1.329 -0.112 1.00 93.31 126 ILE A CA 1
ATOM 1000 C C . ILE A 1 126 ? 5.763 -1.525 -0.485 1.00 93.31 126 ILE A C 1
ATOM 1002 O O . ILE A 1 126 ? 6.316 -0.779 -1.287 1.00 93.31 126 ILE A O 1
ATOM 1006 N N . ASP A 1 127 ? 6.377 -2.564 0.069 1.00 89.56 127 ASP A N 1
ATOM 1007 C CA . ASP A 1 127 ? 7.764 -2.942 -0.202 1.00 89.56 127 ASP A CA 1
ATOM 1008 C C . ASP A 1 127 ? 7.845 -4.377 -0.734 1.00 89.56 127 ASP A C 1
ATOM 1010 O O . ASP A 1 127 ? 6.928 -5.183 -0.551 1.00 89.56 127 ASP A O 1
ATOM 1014 N N . ARG A 1 128 ? 8.991 -4.726 -1.335 1.00 85.56 128 ARG A N 1
ATOM 1015 C CA . ARG A 1 128 ? 9.342 -6.102 -1.740 1.00 85.56 128 ARG A CA 1
ATOM 1016 C C . ARG A 1 128 ? 8.273 -6.778 -2.609 1.00 85.56 128 ARG A C 1
ATOM 1018 O O . ARG A 1 128 ? 8.006 -7.968 -2.445 1.00 85.56 128 ARG A O 1
ATOM 1025 N N . LEU A 1 129 ? 7.641 -6.023 -3.509 1.00 87.62 129 LEU A N 1
ATOM 1026 C CA . LEU A 1 129 ? 6.701 -6.596 -4.465 1.00 87.62 129 LEU A CA 1
ATOM 1027 C C . LEU A 1 129 ? 7.449 -7.520 -5.430 1.00 87.62 129 LEU A C 1
ATOM 1029 O O . LEU A 1 129 ? 8.303 -7.083 -6.192 1.00 87.62 129 LEU A O 1
ATOM 1033 N N . VAL A 1 130 ? 7.081 -8.796 -5.422 1.00 85.25 130 VAL A N 1
ATOM 1034 C CA . VAL A 1 130 ? 7.600 -9.826 -6.323 1.00 85.25 130 VAL A CA 1
ATOM 1035 C C . VAL A 1 130 ? 6.418 -10.554 -6.945 1.00 85.25 130 VAL A C 1
ATOM 1037 O O . VAL A 1 130 ? 5.397 -10.786 -6.297 1.00 85.25 130 VAL A O 1
ATOM 1040 N N . SER A 1 131 ? 6.534 -10.915 -8.220 1.00 83.69 131 SER A N 1
ATOM 1041 C CA . SER A 1 131 ? 5.512 -11.688 -8.917 1.00 83.69 131 SER A CA 1
ATOM 1042 C C . SER A 1 131 ? 6.150 -12.632 -9.923 1.00 83.69 131 SER A C 1
ATOM 1044 O O . SER A 1 131 ? 6.857 -12.198 -10.827 1.00 83.69 131 SER A O 1
ATOM 1046 N N . PHE A 1 132 ? 5.863 -13.925 -9.780 1.00 80.31 132 PHE A N 1
ATOM 1047 C CA . PHE A 1 132 ? 6.377 -14.975 -10.665 1.00 80.31 132 PHE A CA 1
ATOM 1048 C C . PHE A 1 132 ? 5.446 -15.274 -11.848 1.00 80.31 132 PHE A C 1
ATOM 1050 O O . PHE A 1 132 ? 5.775 -16.083 -12.712 1.00 80.31 132 PHE A O 1
ATOM 1057 N N . LYS A 1 133 ? 4.275 -14.627 -11.900 1.00 81.38 133 LYS A N 1
ATOM 1058 C CA . LYS A 1 133 ? 3.278 -14.800 -12.958 1.00 81.38 133 LYS A CA 1
ATOM 1059 C C . LYS A 1 133 ? 2.740 -13.449 -13.413 1.00 81.38 133 LYS A C 1
ATOM 1061 O O . LYS A 1 133 ? 2.313 -12.630 -12.603 1.00 81.38 133 LYS A O 1
ATOM 1066 N N . ALA A 1 134 ? 2.714 -13.233 -14.727 1.00 82.31 134 ALA A N 1
ATOM 1067 C CA . ALA A 1 134 ? 2.157 -12.018 -15.307 1.00 82.31 134 ALA A CA 1
ATOM 1068 C C . ALA A 1 134 ? 0.710 -11.782 -14.829 1.00 82.31 134 ALA A C 1
ATOM 1070 O O . ALA A 1 134 ? -0.118 -12.689 -14.851 1.00 82.31 134 ALA A O 1
ATOM 1071 N N . GLY A 1 135 ? 0.412 -10.553 -14.399 1.00 83.12 135 GLY A N 1
ATOM 1072 C CA . GLY A 1 135 ? -0.915 -10.143 -13.925 1.00 83.12 135 GLY A CA 1
ATOM 1073 C C . GLY A 1 135 ? -1.173 -10.339 -12.425 1.00 83.12 135 GLY A C 1
ATOM 1074 O O . GLY A 1 135 ? -1.935 -9.558 -11.851 1.00 83.12 135 GLY A O 1
ATOM 1075 N N . ASP A 1 136 ? -0.502 -11.278 -11.752 1.00 84.62 136 ASP A N 1
ATOM 1076 C CA . ASP A 1 136 ? -0.737 -11.526 -10.320 1.00 84.62 136 ASP A CA 1
ATOM 1077 C C . ASP A 1 136 ? -0.281 -10.333 -9.467 1.00 84.62 136 ASP A C 1
ATOM 1079 O O . ASP A 1 136 ? -1.019 -9.885 -8.594 1.00 84.62 136 ASP A O 1
ATOM 1083 N N . GLY A 1 137 ? 0.878 -9.736 -9.780 1.00 87.00 137 GLY A N 1
ATOM 1084 C CA . GLY A 1 137 ? 1.350 -8.520 -9.103 1.00 87.00 137 GLY A CA 1
ATOM 1085 C C . GLY A 1 137 ? 0.407 -7.326 -9.287 1.00 87.00 137 GLY A C 1
ATOM 1086 O O . GLY A 1 137 ? 0.143 -6.598 -8.335 1.00 87.00 137 GLY A O 1
ATOM 1087 N N . LYS A 1 138 ? -0.182 -7.166 -10.484 1.00 90.69 138 LYS A N 1
ATOM 1088 C CA . LYS A 1 138 ? -1.211 -6.142 -10.736 1.00 90.69 138 LYS A CA 1
ATOM 1089 C C . LYS A 1 138 ? -2.429 -6.377 -9.846 1.00 90.69 138 LYS A C 1
ATOM 1091 O O . LYS A 1 138 ? -2.942 -5.441 -9.246 1.00 90.69 138 LYS A O 1
ATOM 1096 N N . THR A 1 139 ? -2.888 -7.622 -9.773 1.00 91.38 139 THR A N 1
ATOM 1097 C CA . THR A 1 139 ? -4.070 -7.992 -8.987 1.00 91.38 139 THR A CA 1
ATOM 1098 C C . THR A 1 139 ? -3.826 -7.774 -7.497 1.00 91.38 139 THR A C 1
ATOM 1100 O O . THR A 1 139 ? -4.662 -7.167 -6.837 1.00 91.38 139 THR A O 1
ATOM 1103 N N . LEU A 1 140 ? -2.655 -8.168 -6.987 1.00 91.06 140 LEU A N 1
ATOM 1104 C CA . LEU A 1 140 ? -2.253 -7.912 -5.604 1.00 91.06 140 LEU A CA 1
ATOM 1105 C C . LEU A 1 140 ? -2.277 -6.413 -5.277 1.00 91.06 140 LEU A C 1
ATOM 1107 O O . LEU A 1 140 ? -2.859 -6.017 -4.271 1.00 91.06 140 LEU A O 1
ATOM 1111 N N . LEU A 1 141 ? -1.721 -5.570 -6.152 1.00 92.94 141 LEU A N 1
ATOM 1112 C CA . LEU A 1 141 ? -1.775 -4.117 -5.978 1.00 92.94 141 LEU A CA 1
ATOM 1113 C C . LEU A 1 141 ? -3.207 -3.586 -5.988 1.00 92.94 141 LEU A C 1
ATOM 1115 O O . LEU A 1 141 ? -3.539 -2.748 -5.162 1.00 92.94 141 LEU A O 1
ATOM 1119 N N . GLN A 1 142 ? -4.074 -4.077 -6.875 1.00 92.38 142 GLN A N 1
ATOM 1120 C CA . GLN A 1 142 ? -5.483 -3.667 -6.900 1.00 92.38 142 GLN A CA 1
ATOM 1121 C C . GLN A 1 142 ? -6.230 -4.062 -5.618 1.00 92.38 142 GLN A C 1
ATOM 1123 O O . GLN A 1 142 ? -7.080 -3.301 -5.165 1.00 92.38 142 GLN A O 1
ATOM 1128 N N . ILE A 1 143 ? -5.881 -5.197 -5.000 1.00 90.12 143 ILE A N 1
ATOM 1129 C CA . ILE A 1 143 ? -6.412 -5.574 -3.684 1.00 90.12 143 ILE A CA 1
ATOM 1130 C C . ILE A 1 143 ? -5.933 -4.576 -2.625 1.00 90.12 143 ILE A C 1
ATOM 1132 O O . ILE A 1 143 ? -6.755 -4.022 -1.912 1.00 90.12 143 ILE A O 1
ATOM 1136 N N . VAL A 1 144 ? -4.633 -4.269 -2.552 1.00 90.81 144 VAL A N 1
ATOM 1137 C CA . VAL A 1 144 ? -4.113 -3.291 -1.573 1.00 90.81 144 VAL A CA 1
ATOM 1138 C C . VAL A 1 144 ? -4.736 -1.900 -1.770 1.00 90.81 144 VAL A C 1
ATOM 1140 O O . VAL A 1 144 ? -5.101 -1.242 -0.800 1.00 90.81 144 VAL A O 1
ATOM 1143 N N . LYS A 1 145 ? -4.938 -1.489 -3.026 1.00 91.88 145 LYS A N 1
ATOM 1144 C CA . LYS A 1 145 ? -5.579 -0.227 -3.427 1.00 91.88 145 LYS A CA 1
ATOM 1145 C C . LYS A 1 145 ? -7.099 -0.190 -3.214 1.00 91.88 145 LYS A C 1
ATOM 1147 O O . LYS A 1 145 ? -7.712 0.844 -3.487 1.00 91.88 145 LYS A O 1
ATOM 1152 N N . SER A 1 146 ? -7.735 -1.293 -2.807 1.00 89.00 146 SER A N 1
ATOM 1153 C CA . SER A 1 146 ? -9.200 -1.359 -2.703 1.00 89.00 146 SER A CA 1
ATOM 1154 C C . SER A 1 146 ? -9.751 -0.532 -1.543 1.00 89.00 146 SER A C 1
ATOM 1156 O O . SER A 1 146 ? -10.941 -0.216 -1.524 1.00 89.00 146 SER A O 1
ATOM 1158 N N . ILE A 1 147 ? -8.903 -0.205 -0.569 1.00 85.06 147 ILE A N 1
ATOM 1159 C CA . ILE A 1 147 ? -9.238 0.652 0.564 1.00 85.06 147 ILE A CA 1
ATOM 1160 C C . ILE A 1 147 ? -8.860 2.103 0.286 1.00 85.06 147 ILE A C 1
ATOM 1162 O O . ILE A 1 147 ? -7.915 2.398 -0.440 1.00 85.06 147 ILE A O 1
ATOM 1166 N N . ASP A 1 148 ? -9.613 3.015 0.891 1.00 86.12 148 ASP A N 1
ATOM 1167 C CA . ASP A 1 148 ? -9.446 4.457 0.713 1.00 86.12 148 ASP A CA 1
ATOM 1168 C C . ASP A 1 148 ? -8.313 5.013 1.592 1.00 86.12 148 ASP A C 1
ATOM 1170 O O . ASP A 1 148 ? -8.513 5.867 2.450 1.00 86.12 148 ASP A O 1
ATOM 1174 N N . ILE A 1 149 ? -7.118 4.443 1.432 1.00 89.88 149 ILE A N 1
ATOM 1175 C CA . ILE A 1 149 ? -5.882 4.895 2.069 1.00 89.88 149 ILE A CA 1
ATOM 1176 C C . ILE A 1 149 ? -4.826 5.050 0.969 1.00 89.88 149 ILE A C 1
ATOM 1178 O O . ILE A 1 149 ? -4.634 4.114 0.185 1.00 89.88 149 ILE A O 1
ATOM 1182 N N . PRO A 1 150 ? -4.113 6.191 0.901 1.00 92.75 150 PRO A N 1
ATOM 1183 C CA . PRO A 1 150 ? -3.009 6.353 -0.031 1.00 92.75 150 PRO A CA 1
ATOM 1184 C C . PRO A 1 150 ? -1.981 5.224 0.097 1.00 92.75 150 PRO A C 1
ATOM 1186 O O . PRO A 1 150 ? -1.618 4.822 1.198 1.00 92.75 150 PRO A O 1
ATOM 1189 N N . CYS A 1 151 ? -1.496 4.718 -1.027 1.00 94.94 151 CYS A N 1
ATOM 1190 C CA . CYS A 1 151 ? -0.457 3.700 -1.097 1.00 94.94 151 CYS A CA 1
ATOM 1191 C C . CYS A 1 151 ? 0.809 4.312 -1.687 1.00 94.94 151 CYS A C 1
ATOM 1193 O O . CYS A 1 151 ? 0.731 5.039 -2.674 1.00 94.94 151 CYS A O 1
ATOM 1195 N N . ILE A 1 152 ? 1.966 3.993 -1.119 1.00 93.81 152 ILE A N 1
ATOM 1196 C CA . ILE A 1 152 ? 3.271 4.461 -1.579 1.00 93.81 152 ILE A CA 1
ATOM 1197 C C . ILE A 1 152 ? 4.147 3.252 -1.888 1.00 93.81 152 ILE A C 1
ATOM 1199 O O . ILE A 1 152 ? 4.246 2.321 -1.089 1.00 93.81 152 ILE A O 1
ATOM 1203 N N . ILE A 1 153 ? 4.782 3.293 -3.054 1.00 92.25 153 ILE A N 1
ATOM 1204 C CA . ILE A 1 153 ? 5.809 2.359 -3.502 1.00 92.25 153 ILE A CA 1
ATOM 1205 C C . ILE A 1 153 ? 7.064 3.154 -3.810 1.00 92.25 153 ILE A C 1
ATOM 1207 O O . ILE A 1 153 ? 7.019 4.178 -4.486 1.00 92.25 153 ILE A O 1
ATOM 1211 N N . GLN A 1 154 ? 8.195 2.639 -3.356 1.00 88.56 154 GLN A N 1
ATOM 1212 C CA . GLN A 1 154 ? 9.491 3.063 -3.843 1.00 88.56 154 GLN A CA 1
ATOM 1213 C C . GLN A 1 154 ? 9.934 2.155 -4.990 1.00 88.56 154 GLN A C 1
ATOM 1215 O O . GLN A 1 154 ? 9.896 0.933 -4.869 1.00 88.56 154 GLN A O 1
ATOM 1220 N N . VAL A 1 155 ? 10.372 2.769 -6.084 1.00 84.50 155 VAL A N 1
ATOM 1221 C CA . VAL A 1 155 ? 10.917 2.106 -7.269 1.00 84.50 155 VAL A CA 1
ATOM 1222 C C . VAL A 1 155 ? 12.392 2.486 -7.369 1.00 84.50 155 VAL A C 1
ATOM 1224 O O . VAL A 1 155 ? 12.704 3.677 -7.404 1.00 84.50 155 VAL A O 1
ATOM 1227 N N . GLY A 1 156 ? 13.307 1.515 -7.385 1.00 74.25 156 GLY A N 1
ATOM 1228 C CA . GLY A 1 156 ? 14.742 1.779 -7.516 1.00 74.25 156 GLY A CA 1
ATOM 1229 C C . GLY A 1 156 ? 15.563 1.708 -6.224 1.00 74.25 156 GLY A C 1
ATOM 1230 O O . GLY A 1 156 ? 15.206 1.068 -5.235 1.00 74.25 156 GLY A O 1
ATOM 1231 N N . TYR A 1 157 ? 16.723 2.363 -6.264 1.00 61.38 157 TYR A N 1
ATOM 1232 C CA . TYR A 1 157 ? 17.967 1.940 -5.614 1.00 61.38 157 TYR A CA 1
ATOM 1233 C C . TYR A 1 157 ? 18.033 2.034 -4.082 1.00 61.38 157 TYR A C 1
ATOM 1235 O O . TYR A 1 157 ? 18.947 1.485 -3.468 1.00 61.38 157 TYR A O 1
ATOM 1243 N N . LEU A 1 158 ? 17.070 2.685 -3.434 1.00 54.62 158 LEU A N 1
ATOM 1244 C CA . LEU A 1 158 ? 17.014 2.753 -1.969 1.00 54.62 158 LEU A CA 1
ATOM 1245 C C . LEU A 1 158 ? 16.616 1.406 -1.322 1.00 54.62 158 LEU A C 1
ATOM 1247 O O . LEU A 1 158 ? 16.829 1.219 -0.122 1.00 54.62 158 LEU A O 1
ATOM 1251 N N . LEU A 1 159 ? 16.112 0.443 -2.107 1.00 57.59 159 LEU A N 1
ATOM 1252 C CA . LEU A 1 159 ? 15.918 -0.953 -1.705 1.00 57.59 159 LEU A CA 1
ATOM 1253 C C . LEU A 1 159 ? 16.854 -1.863 -2.523 1.00 57.59 159 LEU A C 1
ATOM 1255 O O . LEU A 1 159 ? 16.809 -1.863 -3.748 1.00 57.59 159 LEU A O 1
ATOM 1259 N N . SER A 1 160 ? 17.673 -2.673 -1.834 1.00 52.06 160 SER A N 1
ATOM 1260 C CA . SER A 1 160 ? 18.776 -3.490 -2.401 1.00 52.06 160 SER A CA 1
ATOM 1261 C C . SER A 1 160 ? 18.441 -4.238 -3.701 1.00 52.06 160 SER A C 1
ATOM 1263 O O . SER A 1 160 ? 19.283 -4.337 -4.579 1.00 52.06 160 SER A O 1
ATOM 1265 N N . GLY A 1 161 ? 17.211 -4.741 -3.858 1.00 62.12 161 GLY A N 1
ATOM 1266 C CA . GLY A 1 161 ? 16.850 -5.632 -4.966 1.00 62.12 161 GLY A CA 1
ATOM 1267 C C . GLY A 1 161 ? 16.926 -5.000 -6.360 1.00 62.12 161 GLY A C 1
ATOM 1268 O O . GLY A 1 161 ? 17.473 -5.618 -7.270 1.00 62.12 161 GLY A O 1
ATOM 1269 N N . ASP A 1 162 ? 16.422 -3.776 -6.527 1.00 64.69 162 ASP A N 1
ATOM 1270 C CA . ASP A 1 162 ? 16.482 -3.083 -7.823 1.00 64.69 162 ASP A CA 1
ATOM 1271 C C . ASP A 1 162 ? 17.920 -2.622 -8.123 1.00 64.69 162 ASP A C 1
ATOM 1273 O O . ASP A 1 162 ? 18.350 -2.625 -9.276 1.00 64.69 162 ASP A O 1
ATOM 1277 N N . TYR A 1 163 ? 18.693 -2.303 -7.072 1.00 62.34 163 TYR A N 1
ATOM 1278 C CA . TYR A 1 163 ? 20.115 -1.973 -7.187 1.00 62.34 163 TYR A CA 1
ATOM 1279 C C . TYR A 1 163 ? 20.960 -3.116 -7.694 1.00 62.34 163 TYR A C 1
ATOM 1281 O O . TYR A 1 163 ? 21.689 -2.969 -8.679 1.00 62.34 163 TYR A O 1
ATOM 1289 N N . ASP A 1 164 ? 20.835 -4.252 -7.027 1.00 65.38 164 ASP A N 1
ATOM 1290 C CA . ASP A 1 164 ? 21.609 -5.434 -7.341 1.00 65.38 164 ASP A CA 1
ATOM 1291 C C . ASP A 1 164 ? 21.266 -5.921 -8.757 1.00 65.38 164 ASP A C 1
ATOM 1293 O O . ASP A 1 164 ? 22.177 -6.159 -9.546 1.00 65.38 164 ASP A O 1
ATOM 1297 N N . TYR A 1 165 ? 19.981 -5.916 -9.145 1.00 71.50 165 TYR A N 1
ATOM 1298 C CA . TYR A 1 165 ? 19.559 -6.273 -10.504 1.00 71.50 165 TYR A CA 1
ATOM 1299 C C . TYR A 1 165 ? 20.187 -5.376 -11.579 1.00 71.50 165 TYR A C 1
ATOM 1301 O O . TYR A 1 165 ? 20.819 -5.881 -12.512 1.00 71.50 165 TYR A O 1
ATOM 1309 N N . SER A 1 166 ? 20.045 -4.051 -11.474 1.00 72.44 166 SER A N 1
ATOM 1310 C CA . SER A 1 166 ? 20.561 -3.144 -12.507 1.00 72.44 166 SER A CA 1
ATOM 1311 C C . SER A 1 166 ? 22.089 -3.146 -12.557 1.00 72.44 166 SER A C 1
ATOM 1313 O O . SER A 1 166 ? 22.671 -3.018 -13.631 1.00 72.44 166 SER A O 1
ATOM 1315 N N . LYS A 1 167 ? 22.761 -3.331 -11.414 1.00 72.75 167 LYS A N 1
ATOM 1316 C CA . LYS A 1 167 ? 24.223 -3.447 -11.352 1.00 72.75 167 LYS A CA 1
ATOM 1317 C C . LYS A 1 167 ? 24.728 -4.750 -11.972 1.00 72.75 167 LYS A C 1
ATOM 1319 O O . LYS A 1 167 ? 25.731 -4.723 -12.681 1.00 72.75 167 LYS A O 1
ATOM 1324 N N . GLU A 1 168 ? 24.061 -5.875 -11.715 1.00 80.00 168 GLU A N 1
ATOM 1325 C CA . GLU A 1 168 ? 24.422 -7.184 -12.276 1.00 80.00 168 GLU A CA 1
ATOM 1326 C C . GLU A 1 168 ? 24.163 -7.265 -13.784 1.00 80.00 168 GLU A C 1
ATOM 1328 O O . GLU A 1 168 ? 24.952 -7.857 -14.520 1.00 80.00 168 GLU A O 1
ATOM 1333 N N . THR A 1 169 ? 23.075 -6.655 -14.255 1.00 79.44 169 THR A N 1
ATOM 1334 C CA . THR A 1 169 ? 22.662 -6.699 -15.668 1.00 79.44 169 THR A CA 1
ATOM 1335 C C . THR A 1 169 ? 23.186 -5.528 -16.502 1.00 79.44 169 THR A C 1
ATOM 1337 O O . THR A 1 169 ? 23.134 -5.585 -17.731 1.00 79.44 169 THR A O 1
ATOM 1340 N N . ASN A 1 170 ? 23.704 -4.477 -15.855 1.00 77.69 170 ASN A N 1
ATOM 1341 C CA . ASN A 1 170 ? 24.020 -3.176 -16.452 1.00 77.69 170 ASN A CA 1
ATOM 1342 C C . ASN A 1 170 ? 22.829 -2.541 -17.207 1.00 77.69 170 ASN A C 1
ATOM 1344 O O . ASN A 1 170 ? 23.022 -1.748 -18.132 1.00 77.69 170 ASN A O 1
ATOM 1348 N N . ASP A 1 171 ? 21.598 -2.896 -16.825 1.00 79.25 171 ASP A N 1
ATOM 1349 C CA . ASP A 1 171 ? 20.365 -2.350 -17.387 1.00 79.25 171 ASP A CA 1
ATOM 1350 C C . ASP A 1 171 ? 19.786 -1.269 -16.470 1.00 79.25 171 ASP A C 1
ATOM 1352 O O . ASP A 1 171 ? 19.009 -1.529 -15.553 1.00 79.25 171 ASP A O 1
ATOM 1356 N N . TRP A 1 172 ? 20.158 -0.024 -16.749 1.00 74.75 172 TRP A N 1
ATOM 1357 C CA . TRP A 1 172 ? 19.649 1.152 -16.042 1.00 74.75 172 TRP A CA 1
ATOM 1358 C C . TRP A 1 172 ? 18.272 1.604 -16.565 1.00 74.75 172 TRP A C 1
ATOM 1360 O O . TRP A 1 172 ? 17.587 2.369 -15.894 1.00 74.75 172 TRP A O 1
ATOM 1370 N N . SER A 1 173 ? 17.826 1.088 -17.722 1.00 80.44 173 SER A N 1
ATOM 1371 C CA . SER A 1 173 ? 16.495 1.370 -18.293 1.00 80.44 173 SER A CA 1
ATOM 1372 C C . SER A 1 173 ? 15.371 0.585 -17.607 1.00 80.44 173 SER A C 1
ATOM 1374 O O . SER A 1 173 ? 14.186 0.884 -17.766 1.00 80.44 173 SER A O 1
ATOM 1376 N N . TYR A 1 174 ? 15.737 -0.419 -16.806 1.00 77.56 174 TYR A N 1
ATOM 1377 C CA . TYR A 1 174 ? 14.819 -1.196 -15.982 1.00 77.56 174 TYR A CA 1
ATOM 1378 C C . TYR A 1 174 ? 13.963 -0.316 -15.059 1.00 77.56 174 TYR A C 1
ATOM 1380 O O . TYR A 1 174 ? 12.765 -0.570 -14.916 1.00 77.56 174 TYR A O 1
ATOM 1388 N N . LEU A 1 175 ? 14.546 0.748 -14.489 1.00 80.12 175 LEU A N 1
ATOM 1389 C CA . LEU A 1 175 ? 13.833 1.674 -13.610 1.00 80.12 175 LEU A CA 1
ATOM 1390 C C . LEU A 1 175 ? 12.689 2.379 -14.346 1.00 80.12 175 LEU A C 1
ATOM 1392 O O . LEU A 1 175 ? 11.553 2.358 -13.872 1.00 80.12 175 LEU A O 1
ATOM 1396 N N . ASP A 1 176 ? 12.968 2.930 -15.527 1.00 83.88 176 ASP A N 1
ATOM 1397 C CA . ASP A 1 176 ? 11.966 3.609 -16.353 1.00 83.88 176 ASP A CA 1
ATOM 1398 C C . ASP A 1 176 ? 10.827 2.653 -16.727 1.00 83.88 176 ASP A C 1
ATOM 1400 O O . ASP A 1 176 ? 9.648 2.995 -16.631 1.00 83.88 176 ASP A O 1
ATOM 1404 N N . ASN A 1 177 ? 11.162 1.405 -17.067 1.00 84.81 177 ASN A N 1
ATOM 1405 C CA . ASN A 1 177 ? 10.172 0.372 -17.365 1.00 84.81 177 ASN A CA 1
ATOM 1406 C C . ASN A 1 177 ? 9.299 0.017 -16.150 1.00 84.81 177 ASN A C 1
ATOM 1408 O O . ASN A 1 177 ? 8.095 -0.213 -16.302 1.00 84.81 177 ASN A O 1
ATOM 1412 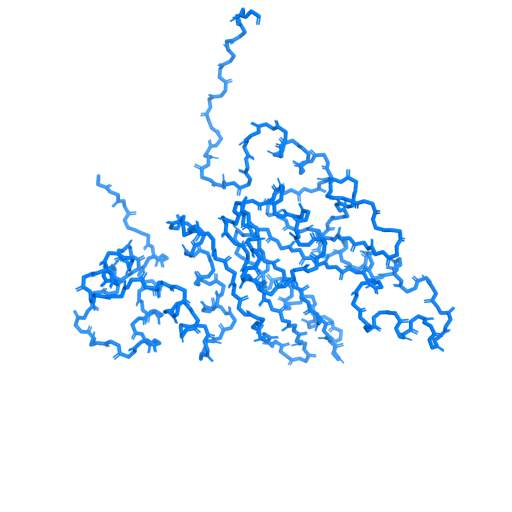N N . LEU A 1 178 ? 9.874 -0.031 -14.944 1.00 83.81 178 LEU A N 1
ATOM 1413 C CA . LEU A 1 178 ? 9.108 -0.238 -13.716 1.00 83.81 178 LEU A CA 1
ATOM 1414 C C . LEU A 1 178 ? 8.187 0.946 -13.421 1.00 83.81 178 LEU A C 1
ATOM 1416 O O . LEU A 1 178 ? 7.017 0.724 -13.107 1.00 83.81 178 LEU A O 1
ATOM 1420 N N . VAL A 1 179 ? 8.680 2.179 -13.551 1.00 88.62 179 VAL A N 1
ATOM 1421 C CA . VAL A 1 179 ? 7.880 3.398 -13.362 1.00 88.62 179 VAL A CA 1
ATOM 1422 C C . VAL A 1 179 ? 6.686 3.391 -14.311 1.00 88.62 179 VAL A C 1
ATOM 1424 O O . VAL A 1 179 ? 5.550 3.424 -13.838 1.00 88.62 179 VAL A O 1
ATOM 1427 N N . LEU A 1 180 ? 6.916 3.198 -15.614 1.00 89.38 180 LEU A N 1
ATOM 1428 C CA . LEU A 1 180 ? 5.852 3.098 -16.623 1.00 89.38 180 LEU A CA 1
ATOM 1429 C C . LEU A 1 180 ? 4.826 2.010 -16.277 1.00 89.38 180 LEU A C 1
ATOM 1431 O O . LEU A 1 180 ? 3.623 2.170 -16.486 1.00 89.38 180 LEU A O 1
ATOM 1435 N N . LYS A 1 181 ? 5.280 0.882 -15.725 1.00 88.69 181 LYS A N 1
ATOM 1436 C CA . LYS A 1 181 ? 4.397 -0.214 -15.315 1.00 88.69 181 LYS A CA 1
ATOM 1437 C C . LYS A 1 181 ? 3.533 0.151 -14.108 1.00 88.69 181 LYS A C 1
ATOM 1439 O O . LYS A 1 181 ? 2.364 -0.227 -14.075 1.00 88.69 181 LYS A O 1
ATOM 1444 N N . TYR A 1 182 ? 4.072 0.868 -13.125 1.00 91.75 182 TYR A N 1
ATOM 1445 C CA . TYR A 1 182 ? 3.285 1.356 -11.992 1.00 91.75 182 TYR A CA 1
ATOM 1446 C C . TYR A 1 182 ? 2.325 2.478 -12.401 1.00 91.75 182 TYR A C 1
ATOM 1448 O O . TYR A 1 182 ? 1.198 2.504 -11.908 1.00 91.75 182 TYR A O 1
ATOM 1456 N N . GLU A 1 183 ? 2.699 3.325 -13.361 1.00 92.56 183 GLU A N 1
ATOM 1457 C CA . GLU A 1 183 ? 1.796 4.315 -13.967 1.00 92.56 183 GLU A CA 1
ATOM 1458 C C . GLU A 1 183 ? 0.604 3.653 -14.670 1.00 92.56 183 GLU A C 1
ATOM 1460 O O . GLU A 1 183 ? -0.540 4.063 -14.482 1.00 92.56 183 GLU A O 1
ATOM 1465 N N . GLN A 1 184 ? 0.824 2.542 -15.382 1.00 90.69 184 GLN A N 1
ATOM 1466 C CA . GLN A 1 184 ? -0.266 1.713 -15.926 1.00 90.69 184 GLN A CA 1
ATOM 1467 C C . GLN A 1 184 ? -1.173 1.105 -14.843 1.00 90.69 184 GLN A C 1
ATOM 1469 O O . GLN A 1 184 ? -2.263 0.608 -15.148 1.00 90.69 184 GLN A O 1
ATOM 1474 N N . TYR A 1 185 ? -0.720 1.087 -13.590 1.00 90.38 185 TYR A N 1
ATOM 1475 C CA . TYR A 1 185 ? -1.484 0.663 -12.419 1.00 90.38 185 TYR A CA 1
ATOM 1476 C C . TYR A 1 185 ? -1.962 1.856 -11.587 1.00 90.38 185 TYR A C 1
ATOM 1478 O O . TYR A 1 185 ? -2.239 1.691 -10.399 1.00 90.38 185 TYR A O 1
ATOM 1486 N N . ASP A 1 186 ? -2.093 3.028 -12.208 1.00 93.62 186 ASP A N 1
ATOM 1487 C CA . ASP A 1 186 ? -2.612 4.275 -11.641 1.00 93.62 186 ASP A CA 1
ATOM 1488 C C . ASP A 1 186 ? -1.752 4.889 -10.526 1.00 93.62 186 ASP A C 1
ATOM 1490 O O . ASP A 1 186 ? -2.233 5.749 -9.788 1.00 93.62 186 ASP A O 1
ATOM 1494 N N . PHE A 1 187 ? -0.502 4.452 -10.359 1.00 94.06 187 PHE A N 1
ATOM 1495 C CA . PHE A 1 187 ? 0.425 5.171 -9.491 1.00 94.06 187 PHE A CA 1
ATOM 1496 C C . PHE A 1 187 ? 0.986 6.397 -10.210 1.00 94.06 187 PHE A C 1
ATOM 1498 O O . PHE A 1 187 ? 1.151 6.408 -11.424 1.00 94.06 187 PHE A O 1
ATOM 1505 N N . ILE A 1 188 ? 1.326 7.423 -9.442 1.00 93.81 188 ILE A N 1
ATOM 1506 C CA . ILE A 1 188 ? 1.831 8.701 -9.931 1.00 93.81 188 ILE A CA 1
ATOM 1507 C C . ILE A 1 188 ? 3.189 8.959 -9.290 1.00 93.81 188 ILE A C 1
ATOM 1509 O O . ILE A 1 188 ? 3.352 8.784 -8.083 1.00 93.81 188 ILE A O 1
ATOM 1513 N N . ASN A 1 189 ? 4.157 9.400 -10.089 1.00 92.50 189 ASN A N 1
ATOM 1514 C CA . ASN A 1 189 ? 5.452 9.848 -9.591 1.00 92.50 189 ASN A CA 1
ATOM 1515 C C . ASN A 1 189 ? 5.286 11.121 -8.745 1.00 92.50 189 ASN A C 1
ATOM 1517 O O . ASN A 1 189 ? 4.903 12.175 -9.254 1.00 92.50 189 ASN A O 1
ATOM 1521 N N . VAL A 1 190 ? 5.603 11.030 -7.453 1.00 91.12 190 VAL A N 1
ATOM 1522 C CA . VAL A 1 190 ? 5.467 12.130 -6.489 1.00 91.12 190 VAL A CA 1
ATOM 1523 C C . VAL A 1 190 ? 6.804 12.701 -6.015 1.00 91.12 190 VAL A C 1
ATOM 1525 O O . VAL A 1 190 ? 6.806 13.512 -5.092 1.00 91.12 190 VAL A O 1
ATOM 1528 N N . ASN A 1 191 ? 7.937 12.378 -6.653 1.00 88.31 191 ASN A N 1
ATOM 1529 C CA . ASN A 1 191 ? 9.247 12.935 -6.269 1.00 88.31 191 ASN A CA 1
ATOM 1530 C C . ASN A 1 191 ? 9.247 14.474 -6.255 1.00 88.31 191 ASN A C 1
ATOM 1532 O O . ASN A 1 191 ? 9.778 15.104 -5.347 1.00 88.31 191 ASN A O 1
ATOM 1536 N N . SER A 1 192 ? 8.571 15.112 -7.215 1.00 85.38 192 SER A N 1
ATOM 1537 C CA . SER A 1 192 ? 8.462 16.583 -7.255 1.00 85.38 192 SER A CA 1
ATOM 1538 C C . SER A 1 192 ? 7.668 17.199 -6.091 1.00 85.38 192 SER A C 1
ATOM 1540 O O . SER A 1 192 ? 7.601 18.423 -5.978 1.00 85.38 192 SER A O 1
ATOM 1542 N N . ILE A 1 193 ? 7.031 16.364 -5.268 1.00 83.00 193 ILE A N 1
ATOM 1543 C CA . ILE A 1 193 ? 6.251 16.757 -4.097 1.00 83.00 193 ILE A CA 1
ATOM 1544 C C . ILE A 1 193 ? 7.015 16.398 -2.830 1.00 83.00 193 ILE A C 1
ATOM 1546 O O . ILE A 1 193 ? 7.216 17.260 -1.984 1.00 83.00 193 ILE A O 1
ATOM 1550 N N . ILE A 1 194 ? 7.426 15.135 -2.700 1.00 79.62 194 ILE A N 1
ATOM 1551 C CA . ILE A 1 194 ? 7.947 14.626 -1.431 1.00 79.62 194 ILE A CA 1
ATOM 1552 C C . ILE A 1 194 ? 9.471 14.707 -1.320 1.00 79.62 194 ILE A C 1
ATOM 1554 O O . ILE A 1 194 ? 9.985 14.752 -0.213 1.00 79.62 194 ILE A O 1
ATOM 1558 N N . GLY A 1 195 ? 10.196 14.765 -2.439 1.00 72.81 195 GLY A N 1
ATOM 1559 C CA . GLY A 1 195 ? 11.656 14.782 -2.440 1.00 72.81 195 GLY A CA 1
ATOM 1560 C C . GLY A 1 195 ? 12.262 14.293 -3.757 1.00 72.81 195 GLY A C 1
ATOM 1561 O O . GLY A 1 195 ? 11.751 13.382 -4.408 1.00 72.81 195 GLY A O 1
ATOM 1562 N N . CYS A 1 196 ? 13.376 14.902 -4.164 1.00 71.88 196 CYS A N 1
ATOM 1563 C CA . CYS A 1 196 ? 14.092 14.543 -5.387 1.00 71.88 196 CYS A CA 1
ATOM 1564 C C . CYS A 1 196 ? 15.153 13.478 -5.082 1.00 71.88 196 CYS A C 1
ATOM 1566 O O . CYS A 1 196 ? 16.292 13.810 -4.758 1.00 71.88 196 CYS A O 1
ATOM 1568 N N . TYR A 1 197 ? 14.779 12.202 -5.163 1.00 76.50 197 TYR A N 1
ATOM 1569 C CA . TYR A 1 197 ? 15.719 11.093 -4.998 1.00 76.50 197 TYR A CA 1
ATOM 1570 C C . TYR A 1 197 ? 16.309 10.746 -6.369 1.00 76.50 197 TYR A C 1
ATOM 1572 O O . TYR A 1 197 ? 15.599 10.236 -7.229 1.00 76.50 197 TYR A O 1
ATOM 1580 N N . GLU A 1 198 ? 17.587 11.060 -6.591 1.00 69.19 198 GLU A N 1
ATOM 1581 C CA . GLU A 1 198 ? 18.256 10.905 -7.899 1.00 69.19 198 GLU A CA 1
ATOM 1582 C C . GLU A 1 198 ? 18.164 9.467 -8.435 1.00 69.19 198 GLU A C 1
ATOM 1584 O O . GLU A 1 198 ? 17.889 9.249 -9.611 1.00 69.19 198 GLU A O 1
ATOM 1589 N N . ASP A 1 199 ? 18.287 8.501 -7.528 1.00 74.69 199 ASP A N 1
ATOM 1590 C CA . ASP A 1 199 ? 18.383 7.073 -7.824 1.00 74.69 199 ASP A CA 1
ATOM 1591 C C . ASP A 1 199 ? 17.094 6.294 -7.469 1.00 74.69 199 ASP A C 1
ATOM 1593 O O . ASP A 1 199 ? 17.071 5.064 -7.403 1.00 74.69 199 ASP A O 1
ATOM 1597 N N . SER A 1 200 ? 15.980 6.971 -7.181 1.00 81.94 200 SER A N 1
ATOM 1598 C CA . SER A 1 200 ? 14.718 6.263 -6.931 1.00 81.94 200 SER A CA 1
ATOM 1599 C C . SER A 1 200 ? 13.504 7.109 -7.255 1.00 81.94 200 SER A C 1
ATOM 1601 O O . SER A 1 200 ? 13.504 8.322 -7.071 1.00 81.94 200 SER A O 1
ATOM 1603 N N . VAL A 1 201 ? 12.425 6.461 -7.663 1.00 88.56 201 VAL A N 1
ATOM 1604 C CA . VAL A 1 201 ? 11.153 7.120 -7.927 1.00 88.56 201 VAL A CA 1
ATOM 1605 C C . VAL A 1 201 ? 10.140 6.667 -6.893 1.00 88.56 201 VAL A C 1
ATOM 1607 O O . VAL A 1 201 ? 9.874 5.476 -6.738 1.00 88.56 201 VAL A O 1
ATOM 1610 N N . ILE A 1 202 ? 9.566 7.623 -6.172 1.00 90.81 202 ILE A N 1
ATOM 1611 C CA . ILE A 1 202 ? 8.479 7.364 -5.244 1.00 90.81 202 ILE A CA 1
ATOM 1612 C C . ILE A 1 202 ? 7.163 7.538 -5.982 1.00 90.81 202 ILE A C 1
ATOM 1614 O O . ILE A 1 202 ? 6.840 8.598 -6.519 1.00 90.81 202 ILE A O 1
ATOM 1618 N N . MET A 1 203 ? 6.408 6.453 -6.002 1.00 93.19 203 MET A N 1
ATOM 1619 C CA . MET A 1 203 ? 5.153 6.303 -6.706 1.00 93.19 203 MET A CA 1
ATOM 1620 C C . MET A 1 203 ? 4.027 6.263 -5.676 1.00 93.19 203 MET A C 1
ATOM 1622 O O . MET A 1 203 ? 4.056 5.443 -4.759 1.00 93.19 203 MET A O 1
ATOM 1626 N N . ALA A 1 204 ? 3.018 7.117 -5.820 1.00 94.38 204 ALA A N 1
ATOM 1627 C CA . ALA A 1 204 ? 1.862 7.151 -4.931 1.00 94.38 204 ALA A CA 1
ATOM 1628 C C . ALA A 1 204 ? 0.566 6.844 -5.683 1.00 94.38 204 ALA A C 1
ATOM 1630 O O . ALA A 1 204 ? 0.384 7.247 -6.825 1.00 94.38 204 ALA A O 1
ATOM 1631 N N . TYR A 1 205 ? -0.357 6.166 -5.014 1.00 95.25 205 TYR A N 1
ATOM 1632 C CA . TYR A 1 205 ? -1.739 6.015 -5.449 1.00 95.25 205 TYR A CA 1
ATOM 1633 C C . TYR A 1 205 ? -2.663 6.515 -4.346 1.00 95.25 205 TYR A C 1
ATOM 1635 O O . TYR A 1 205 ? -2.496 6.158 -3.185 1.00 95.25 205 TYR A O 1
ATOM 1643 N N . ALA A 1 206 ? -3.656 7.315 -4.703 1.00 92.12 206 ALA A N 1
ATOM 1644 C CA . ALA A 1 206 ? -4.725 7.743 -3.822 1.00 92.12 206 ALA A CA 1
ATOM 1645 C C . ALA A 1 206 ? -5.997 7.843 -4.656 1.00 92.12 206 ALA A C 1
ATOM 1647 O O . ALA A 1 206 ? -5.987 8.350 -5.781 1.00 92.12 206 ALA A O 1
ATOM 1648 N N . LYS A 1 207 ? -7.100 7.322 -4.121 1.00 89.19 207 LYS A N 1
ATOM 1649 C CA . LYS A 1 207 ? -8.355 7.239 -4.857 1.00 89.19 207 LYS A CA 1
ATOM 1650 C C . LYS A 1 207 ? -8.810 8.636 -5.282 1.00 89.19 207 LYS A C 1
ATOM 1652 O O . LYS A 1 207 ? -8.922 9.542 -4.467 1.00 89.19 207 LYS A O 1
ATOM 1657 N N . GLY A 1 208 ? -9.085 8.795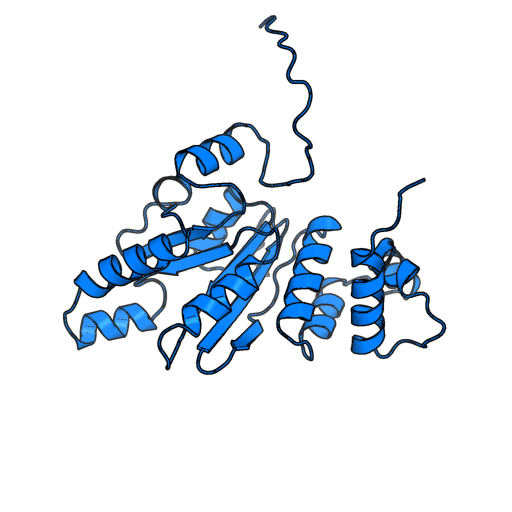 -6.573 1.00 85.38 208 GLY A N 1
ATOM 1658 C CA . GLY A 1 208 ? -9.556 10.059 -7.140 1.00 85.38 208 GLY A CA 1
ATOM 1659 C C . GLY A 1 208 ? -8.457 11.050 -7.535 1.00 85.38 208 GLY A C 1
ATOM 1660 O O . GLY A 1 208 ? -8.777 11.991 -8.254 1.00 85.38 208 GLY A O 1
ATOM 1661 N N . LEU A 1 209 ? -7.191 10.824 -7.163 1.00 88.69 209 LEU A N 1
ATOM 1662 C CA . LEU A 1 209 ? -6.068 11.653 -7.614 1.00 88.69 209 LEU A CA 1
ATOM 1663 C C . LEU A 1 209 ? -5.456 11.043 -8.879 1.00 88.69 209 LEU A C 1
ATOM 1665 O O . LEU A 1 209 ? -5.151 9.851 -8.907 1.00 88.69 209 LEU A O 1
ATOM 1669 N N . LYS A 1 210 ? -5.320 11.844 -9.940 1.00 88.56 210 LYS A N 1
ATOM 1670 C CA . LYS A 1 210 ? -4.880 11.377 -11.267 1.00 88.56 210 LYS A CA 1
ATOM 1671 C C . LYS A 1 210 ? -3.641 12.090 -11.794 1.00 88.56 210 LYS A C 1
ATOM 1673 O O . LYS A 1 210 ? -3.075 11.641 -12.787 1.00 88.56 210 LYS A O 1
ATOM 1678 N N . SER A 1 211 ? -3.211 13.172 -11.154 1.00 88.31 211 SER A N 1
ATOM 1679 C CA . SER A 1 211 ? -1.973 13.859 -11.512 1.00 88.31 211 SER A CA 1
ATOM 1680 C C . SER A 1 211 ? -1.231 14.397 -10.294 1.00 88.31 211 SER A C 1
ATOM 1682 O O . SER A 1 211 ? -1.779 14.508 -9.199 1.00 88.31 211 SER A O 1
ATOM 1684 N N . VAL A 1 212 ? 0.027 14.782 -10.502 1.00 85.31 212 VAL A N 1
ATOM 1685 C CA . VAL A 1 212 ? 0.866 15.449 -9.497 1.00 85.31 212 VAL A CA 1
ATOM 1686 C C . VAL A 1 212 ? 0.195 16.727 -8.971 1.00 85.31 212 VAL A C 1
ATOM 1688 O O . VAL A 1 212 ? 0.283 17.040 -7.785 1.00 85.31 212 VAL A O 1
ATOM 1691 N N . GLU A 1 213 ? -0.512 17.462 -9.829 1.00 86.00 213 GLU A N 1
ATOM 1692 C CA . GLU A 1 213 ? -1.259 18.668 -9.460 1.00 86.00 213 GLU A CA 1
ATOM 1693 C C . GLU A 1 213 ? -2.406 18.365 -8.496 1.00 86.00 213 GLU A C 1
ATOM 1695 O O . GLU A 1 213 ? -2.665 19.178 -7.609 1.00 86.00 213 GLU A O 1
ATOM 1700 N N . ASP A 1 214 ? -3.070 17.215 -8.631 1.00 85.69 214 ASP A N 1
ATOM 1701 C CA . ASP A 1 214 ? -4.128 16.811 -7.702 1.00 85.69 214 ASP A CA 1
ATOM 1702 C C . ASP A 1 214 ? -3.555 16.606 -6.295 1.00 85.69 214 ASP A C 1
ATOM 1704 O O . ASP A 1 214 ? -4.085 17.149 -5.327 1.00 85.69 214 ASP A O 1
ATOM 1708 N N . TYR A 1 215 ? -2.408 15.930 -6.184 1.00 84.94 215 TYR A N 1
ATOM 1709 C CA . TYR A 1 215 ? -1.701 15.781 -4.908 1.00 84.94 215 TYR A CA 1
ATOM 1710 C C . TYR A 1 215 ? -1.254 17.130 -4.340 1.00 84.94 215 TYR A C 1
ATOM 1712 O O . TYR A 1 215 ? -1.461 17.396 -3.157 1.00 84.94 215 TYR A O 1
ATOM 1720 N N . LYS A 1 216 ? -0.694 18.017 -5.175 1.00 83.06 216 LYS A N 1
ATOM 1721 C CA . LYS A 1 216 ? -0.287 19.365 -4.745 1.00 83.06 216 LYS A CA 1
ATOM 1722 C C . LYS A 1 216 ? -1.464 20.179 -4.207 1.00 83.06 216 LYS A C 1
ATOM 1724 O O . LYS A 1 216 ? -1.293 20.880 -3.218 1.00 83.06 216 LYS A O 1
ATOM 1729 N N . LYS A 1 217 ? -2.649 20.101 -4.825 1.00 80.69 217 LYS A N 1
ATOM 1730 C CA . LYS A 1 217 ? -3.853 20.814 -4.353 1.00 80.69 217 LYS A CA 1
ATOM 1731 C C . LYS A 1 217 ? -4.294 20.335 -2.975 1.00 80.69 217 LYS A C 1
ATOM 1733 O O . LYS A 1 217 ? -4.522 21.161 -2.101 1.00 80.69 217 LYS A O 1
ATOM 1738 N N . VAL A 1 218 ? -4.367 19.020 -2.789 1.00 75.56 218 VAL A N 1
ATOM 1739 C CA . VAL A 1 218 ? -4.748 18.390 -1.516 1.00 75.56 218 VAL A CA 1
ATOM 1740 C C . VAL A 1 218 ? -3.761 18.791 -0.411 1.00 75.56 218 VAL A C 1
ATOM 1742 O O . VAL A 1 218 ? -4.147 19.282 0.643 1.00 75.56 218 VAL A O 1
ATOM 1745 N N . ILE A 1 219 ? -2.461 18.729 -0.697 1.00 72.44 219 ILE A N 1
ATOM 1746 C CA . ILE A 1 219 ? -1.409 19.127 0.249 1.00 72.44 219 ILE A CA 1
ATOM 1747 C C . ILE A 1 219 ? -1.466 20.630 0.584 1.00 72.44 219 ILE A C 1
ATOM 1749 O O . ILE A 1 219 ? -1.384 21.000 1.755 1.00 72.44 219 ILE A O 1
ATOM 1753 N N . ASN A 1 220 ? -1.623 21.502 -0.419 1.00 64.06 220 ASN A N 1
ATOM 1754 C CA . ASN A 1 220 ? -1.552 22.959 -0.244 1.00 64.06 220 ASN A CA 1
ATOM 1755 C C . ASN A 1 220 ? -2.813 23.577 0.371 1.00 64.06 220 ASN A C 1
ATOM 1757 O O . ASN A 1 220 ? -2.717 24.603 1.039 1.00 64.06 220 ASN A O 1
ATOM 1761 N N . ASN A 1 221 ? -3.989 22.980 0.168 1.00 56.19 221 ASN A N 1
ATOM 1762 C CA . ASN A 1 221 ? -5.244 23.510 0.705 1.00 56.19 221 ASN A CA 1
ATOM 1763 C C . ASN A 1 221 ? -5.450 23.190 2.194 1.00 56.19 221 ASN A C 1
ATOM 1765 O O . ASN A 1 221 ? -6.480 23.552 2.756 1.00 56.19 221 ASN A O 1
ATOM 1769 N N . GLY A 1 222 ? -4.525 22.475 2.845 1.00 50.69 222 GLY A N 1
ATOM 1770 C CA . GLY A 1 222 ? -4.711 22.006 4.222 1.00 50.69 222 GLY A CA 1
ATOM 1771 C C . GLY A 1 222 ? -5.802 20.937 4.371 1.00 50.69 222 GLY A C 1
ATOM 1772 O O . GLY A 1 222 ? -5.914 20.331 5.438 1.00 50.69 222 GLY A O 1
ATOM 1773 N N . GLU A 1 223 ? -6.544 20.641 3.299 1.00 45.69 223 GLU A N 1
ATOM 1774 C CA . GLU A 1 223 ? -7.300 19.411 3.091 1.00 45.69 223 GLU A CA 1
ATOM 1775 C C . GLU A 1 223 ? -6.298 18.267 2.935 1.00 45.69 223 GLU A C 1
ATOM 1777 O O . GLU A 1 223 ? -6.118 17.706 1.863 1.00 45.69 223 GLU A O 1
ATOM 1782 N N . ARG A 1 224 ? -5.603 17.912 4.023 1.00 46.59 224 ARG A N 1
ATOM 1783 C CA . ARG A 1 224 ? -4.908 16.621 4.124 1.00 46.59 224 ARG A CA 1
ATOM 1784 C C . ARG A 1 224 ? -5.856 15.552 3.592 1.00 46.59 224 ARG A C 1
ATOM 1786 O O . ARG A 1 224 ? -7.039 15.670 3.883 1.00 46.59 224 ARG A O 1
ATOM 1793 N N . CYS A 1 225 ? -5.353 14.552 2.854 1.00 42.97 225 CYS A N 1
ATOM 1794 C CA . CYS A 1 225 ? -6.126 13.410 2.341 1.00 42.97 225 CYS A CA 1
ATOM 1795 C C . CYS A 1 225 ? -6.955 12.723 3.456 1.00 42.97 225 CYS A C 1
ATOM 1797 O O . CYS A 1 225 ? -6.575 11.673 3.963 1.00 42.97 225 CYS A O 1
ATOM 1799 N N . ASP A 1 226 ? -8.062 13.327 3.859 1.00 40.31 226 ASP A N 1
ATOM 1800 C CA . ASP A 1 226 ? -9.085 12.872 4.782 1.00 40.31 226 ASP A CA 1
ATOM 1801 C C . ASP A 1 226 ? -10.353 12.958 3.932 1.00 40.31 226 ASP A C 1
ATOM 1803 O O . ASP A 1 226 ? -10.929 14.026 3.728 1.00 40.31 226 ASP A O 1
ATOM 1807 N N . SER A 1 227 ? -10.763 11.833 3.357 1.00 45.22 227 SER A N 1
ATOM 1808 C CA . SER A 1 227 ? -11.901 11.733 2.440 1.00 45.22 227 SER A CA 1
ATOM 1809 C C . SER A 1 227 ? -13.266 11.829 3.139 1.00 45.22 227 SER A C 1
ATOM 1811 O O . SER A 1 227 ? -14.250 11.249 2.688 1.00 45.22 227 SER A O 1
ATOM 1813 N N . SER A 1 228 ? -13.372 12.587 4.232 1.00 35.88 228 SER A N 1
ATOM 1814 C CA . SER A 1 228 ? -14.636 12.792 4.947 1.00 35.88 228 SER A CA 1
ATOM 1815 C C . SER A 1 228 ? -15.378 14.078 4.565 1.00 35.88 228 SER A C 1
ATOM 1817 O O . SER A 1 228 ? -16.257 14.499 5.314 1.00 35.88 228 SER A O 1
ATOM 1819 N N . VAL A 1 229 ? -15.061 14.717 3.435 1.00 34.19 229 VAL A N 1
ATOM 1820 C CA . VAL A 1 229 ? -15.773 15.922 2.975 1.00 34.19 229 VAL A CA 1
ATOM 1821 C C . VAL A 1 229 ? -16.564 15.606 1.704 1.00 34.19 229 VAL A C 1
ATOM 1823 O O . VAL A 1 229 ? -16.003 15.424 0.626 1.00 34.19 229 VAL A O 1
ATOM 1826 N N . GLU A 1 230 ? -17.889 15.513 1.848 1.00 30.62 230 GLU A N 1
ATOM 1827 C CA . GLU A 1 230 ? -18.825 15.519 0.719 1.00 30.62 230 GLU A CA 1
ATOM 1828 C C . GLU A 1 230 ? -18.729 16.854 -0.045 1.00 30.62 230 GLU A C 1
ATOM 1830 O O . GLU A 1 230 ? -18.548 17.909 0.572 1.00 30.62 230 GLU A O 1
ATOM 1835 N N . PRO A 1 231 ? -18.871 16.853 -1.382 1.00 35.12 231 PRO A N 1
ATOM 1836 C CA . PRO A 1 231 ? -18.630 18.032 -2.192 1.00 35.12 231 PRO A CA 1
ATOM 1837 C C . PRO A 1 231 ? -19.887 18.895 -2.248 1.00 35.12 231 PRO A C 1
ATOM 1839 O O . PRO A 1 231 ? -20.560 18.909 -3.268 1.00 35.12 231 PRO A O 1
ATOM 1842 N N . GLU A 1 232 ? -20.225 19.637 -1.194 1.00 35.94 232 GLU A N 1
ATOM 1843 C CA . GLU A 1 232 ? -21.264 20.661 -1.324 1.00 35.94 232 GLU A CA 1
ATOM 1844 C C . GLU A 1 232 ? -21.017 21.906 -0.456 1.00 35.94 232 GLU A C 1
ATOM 1846 O O . GLU A 1 232 ? -20.980 21.856 0.770 1.00 35.94 232 GLU A O 1
ATOM 1851 N N . LYS A 1 233 ? -20.968 23.046 -1.167 1.00 30.52 233 LYS A N 1
ATOM 1852 C CA . LYS A 1 233 ? -21.002 24.455 -0.721 1.00 30.52 233 LYS A CA 1
ATOM 1853 C C . LYS A 1 233 ? -19.665 25.121 -0.393 1.00 30.52 233 LYS A C 1
ATOM 1855 O O . LYS A 1 233 ? -19.419 25.563 0.723 1.00 30.52 233 LYS A O 1
ATOM 1860 N N . CYS A 1 234 ? -18.890 25.381 -1.444 1.00 25.27 234 CYS A N 1
ATOM 1861 C CA . CYS A 1 234 ? -17.978 26.521 -1.465 1.00 25.27 234 CYS A CA 1
ATOM 1862 C C . CYS A 1 234 ? -18.724 27.743 -2.039 1.00 25.27 234 CYS A C 1
ATOM 1864 O O . CYS A 1 234 ? -18.687 28.008 -3.239 1.00 25.27 234 CYS A O 1
ATOM 1866 N N . THR A 1 235 ? -19.475 28.460 -1.196 1.00 28.77 235 THR A N 1
ATOM 1867 C CA . THR A 1 235 ? -19.831 29.857 -1.485 1.00 28.77 235 THR A CA 1
ATOM 1868 C C . THR A 1 235 ? -18.690 30.735 -1.000 1.00 28.77 235 THR A C 1
ATOM 1870 O O . THR A 1 235 ? -18.411 30.805 0.194 1.00 28.77 235 THR A O 1
ATOM 1873 N N . THR A 1 236 ? -18.043 31.385 -1.961 1.00 33.12 236 THR A N 1
ATOM 1874 C CA . THR A 1 236 ? -17.086 32.479 -1.803 1.00 33.12 236 THR A CA 1
ATOM 1875 C C . THR A 1 236 ? -17.483 33.456 -0.702 1.00 33.12 236 THR A C 1
ATOM 1877 O O . THR A 1 236 ? -18.559 34.042 -0.774 1.00 33.12 236 THR A O 1
ATOM 1880 N N . ASN A 1 237 ? -16.559 33.726 0.218 1.00 25.92 237 ASN A N 1
ATOM 1881 C CA . ASN A 1 237 ? -16.412 35.047 0.820 1.00 25.92 237 ASN A CA 1
ATOM 1882 C C . ASN A 1 237 ? -14.929 35.422 0.795 1.00 25.92 237 ASN A C 1
ATOM 1884 O O . ASN A 1 237 ? -14.149 35.077 1.678 1.00 25.92 237 ASN A O 1
ATOM 1888 N N . LEU A 1 238 ? -14.559 36.118 -0.278 1.00 34.50 238 LEU A N 1
ATOM 1889 C CA . LEU A 1 238 ? -13.417 37.019 -0.297 1.00 34.50 238 LEU A CA 1
ATOM 1890 C C . LEU A 1 238 ? -13.789 38.243 0.541 1.00 34.50 238 LEU A C 1
ATOM 1892 O O . LEU A 1 238 ? -14.619 39.042 0.114 1.00 34.50 238 LEU A O 1
ATOM 1896 N N . SER A 1 239 ? -13.149 38.419 1.692 1.00 25.66 239 SER A N 1
ATOM 1897 C CA . SER A 1 239 ? -12.958 39.746 2.277 1.00 25.66 239 SER A CA 1
ATOM 1898 C C . SER A 1 239 ? -11.838 39.724 3.314 1.00 25.66 239 SER A C 1
ATOM 1900 O O . SER A 1 239 ? -12.002 39.087 4.351 1.00 25.66 239 SER A O 1
ATOM 1902 N N . SER A 1 240 ? -10.782 40.500 3.020 1.00 29.55 240 SER A N 1
ATOM 1903 C CA . SER A 1 240 ? -9.906 41.252 3.949 1.00 29.55 240 SER A CA 1
ATOM 1904 C C . SER A 1 240 ? -9.182 40.442 5.041 1.00 29.55 240 SER A C 1
ATOM 1906 O O . SER A 1 240 ? -9.831 39.861 5.900 1.00 29.55 240 SER A O 1
ATOM 1908 N N . PHE A 1 241 ? -7.852 40.385 5.116 1.00 32.22 241 PHE A N 1
ATOM 1909 C CA . PHE A 1 241 ? -6.826 41.433 5.009 1.00 32.22 241 PHE A CA 1
ATOM 1910 C C . PHE A 1 241 ? -5.493 40.842 4.534 1.00 32.22 241 PHE A C 1
ATOM 1912 O O . PHE A 1 241 ? -5.246 39.655 4.844 1.00 32.22 241 PHE A O 1
#

=== Feature glossary ===
Annotated list of the representations used here:

Nearest PDB structures. The Foldseek neighbor list gives the closest experimentally determined structures in the PDB, ranked by structural alignment. TM-score near 1 means near-identical fold; near 0.3 means only rough topology match. This is how one finds what a novel AlphaFold prediction most resembles in the solved-structure universe.

Foldseek 3Di. Foldseek's 3Di representation compresses backbone geometry into a per-residue letter drawn from a learned twenty-state alphabet. It captures the tertiary interaction pattern around each residue — which residues are packed against it in space, regardless of where they are in sequence.

Radius of gyration, Cα contacts, bounding box. Radius of gyration (Rg) is the root-mean-square distance of Cα atoms from their centroid — a single number for overall size and compactness. A globular domain of N residues has Rg ≈ 2.2·N^0.38 Å; an extended or disordered chain has a much larger Rg. The Cα contact count is the number of residue pairs whose Cα atoms are within 8 Å and are more than four positions apart in sequence — a standard proxy for tertiary packing density. The bo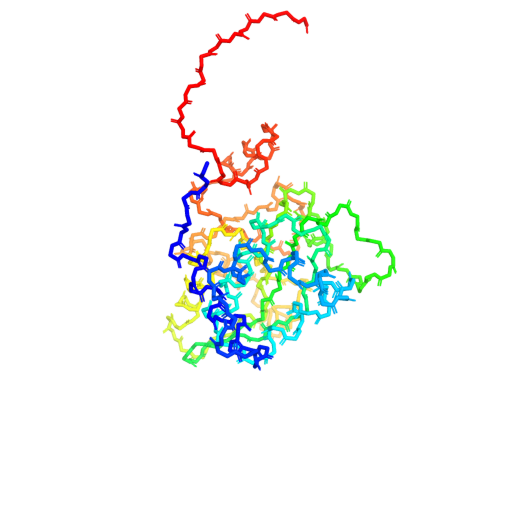unding box is the smallest axis-aligned box enclosing all Cα atoms.

InterPro / GO / CATH / organism. The annotation block draws on four external resources. InterPro: which protein families and domains the sequence belongs to. GO: standardized terms for what the protein does, what process it participates in, and where in the cell it acts. CATH: which structural fold it has in the CATH hierarchy. Organism: the species of origin.

mmCIF coordinates. The mmCIF block holds the 3D Cartesian coordinates of each backbone atom (N, Cα, C, O) in ångströms. mmCIF is the PDB's canonical archive format — a tagged-loop text representation of the atomic model.

pLDDT. pLDDT is the predicted lDDT-Cα score: AlphaFold's confidence that the local environment of each residue (all inter-atomic distances within 15 Å) is correctly placed. It is a per-residue number between 0 and 100, with higher meaning more reliable.

Backbone torsions (φ/ψ). φ (phi) and ψ (psi) are the two rotatable backbone dihedrals per residue: φ is the C(i-1)–N–Cα–C torsion, ψ is the N–Cα–C–N(i+1) torsion, both in degrees on (−180°, 180°]. α-helical residues cluster near (−60°, −45°); β-strand residues near (−120°, +130°). A Ramachandran plot is simply a scatter of (φ, ψ) for every residue.

B-factor. For experimental (PDB) structures, the B-factor (temperature factor) quantifies the positional spread of each atom in the crystal — a combination of thermal vibration and static disorder — in units of Å². High B-factors mark flexible loops or poorly resolved regions; low B-factors mark the rigid, well-ordered core.

Secondary structure (3-state, P-SEA). SS3 is a coarse helix/strand/coil call (letters a/b/c) made by the P-SEA algorithm from inter-Cα distances and dihedrals. It is less detailed than DSSP but needs only Cα positions.

Predicted aligned error. Predicted aligned error is AlphaFold's pairwise confidence. Unlike pLDDT (per-residue), PAE is per-residue-pair and captures whether two parts of the structure are correctly placed relative to each other. Units are ångströms of expected positional error.

Solvent-accessible surface area. Solvent-accessible surface area (SASA) is the area in Å² traced out by the centre of a 1.4 Å probe sphere (a water molecule) rolled over the protein's van der Waals surface (Shrake–Rupley / Lee–Richards construction). Buried residues have near-zero SASA; fully exposed residues can exceed 200 Å². The total SASA scales roughly with the number of surface residues.

Secondary structure (8-state, DSSP). The SS8 string is DSSP's per-residue secondary-structure call. α-helix (H) means an i→i+4 H-bond ladder; β-strand (E) means the residue participates in a β-sheet; 3₁₀ (G) and π (I) are tighter and wider helices; T/S are turns/bends; '-' is loop.

Rendered structure images. Structure images are PyMOL renders from six orthogonal camera directions. Cartoon representation draws helices as coils and strands as arrows; sticks shows the backbone as bonds; surface shows the solvent-excluded envelope. Rainbow coloring maps sequence position to hue (blue→red, N→C); chain coloring assigns a distinct color per polypeptide.

Sequence. The amino-acid sequence is the protein's primary structure: the linear order of residues from the N-terminus to the C-terminus, written in one-letter code. Everything else here — the 3D coordinates, the secondary structure, the domain annotations — is ultimately a consequence of this string.

Contact-map, Ramachandran, and PAE plots. Three diagnostic plots accompany the record. The Cα contact map visualizes the tertiary structure as a 2D adjacency matrix (8 Å cutoff, sequence-local contacts suppressed). The Ramachandran plot shows the distribution of backbone (φ, ψ) torsions, with points in the α and β basins reflecting secondary structure content. The PAE plot shows AlphaFold's inter-residue confidence as a color matrix.